Protein AF-A0A261EPM6-F1 (afdb_monomer)

InterPro domains:
  IPR015020 Rv2525c-like, glycoside hydrolase-like domain [PF08924] (3-113)
  IPR017853 Glycoside hydrolase superfamily [SSF51445] (3-99)

Sequence (353 aa):
MKCAAKHGIPHSAVIFFAVDFDALDGEVTTNVLPYFKNLSGEMSGYRIGVYGPRNVCTRVCEAGYAEFSFVSDMSSGFSGNMGYPIPDGWSIDQISNVTITHGNDSLEIDNDLVSAGGMDDAAVSRLLASTVTIHVNSREYDPTISQEWYQPMINRWTGDVPINDDFDSSRVIGYIHPNDFYVRLLMSHQYHFFVAVSDGVGGLIQGVLNGVEVYRGDDSVLFPWYDSQESFLDWNSDGNGISLSSSSAVTIDTMTDCRVFKLRHPALWLWTTSQESQRVGGVLPMNAEVAIERSLPQLGKSNPNFILCKRWRYANSSSWQSFHDESNGVEVENPFVDLGFQYGCSPSDRLLM

Nearest PDB structures (foldseek):
  2h6c-assembly1_B  TM=7.355E-01  e=6.060E+00  Desulfitobacterium dehalogenans
  3dn7-assembly1_A  TM=3.977E-01  e=1.645E+00  Cytophaga hutchinsonii ATCC 33406
  2bgc-assembly2_D  TM=5.478E-01  e=7.184E+00  Listeria monocytogenes EGD-e
  8cbi-assembly1_B  TM=4.310E-01  e=3.248E+00  Listeria monocytogenes

Structure (mmCIF, N/CA/C/O backbone):
data_AF-A0A261EPM6-F1
#
_entry.id   AF-A0A261EPM6-F1
#
loop_
_atom_site.group_PDB
_atom_site.id
_atom_site.type_symbol
_atom_site.label_atom_id
_atom_site.label_alt_id
_atom_site.label_comp_id
_atom_site.label_asym_id
_atom_site.label_entity_id
_atom_site.label_seq_id
_atom_site.pdbx_PDB_ins_code
_atom_site.Cartn_x
_atom_site.Cartn_y
_atom_site.Cartn_z
_atom_site.occupancy
_atom_site.B_iso_or_equiv
_atom_site.auth_seq_id
_atom_site.auth_comp_id
_atom_site.auth_asym_id
_atom_site.auth_atom_id
_atom_site.pdbx_PDB_model_num
ATOM 1 N N . MET A 1 1 ? -16.979 -5.317 0.310 1.00 62.75 1 MET A N 1
ATOM 2 C CA . MET A 1 1 ? -15.663 -5.593 -0.315 1.00 62.75 1 MET A CA 1
ATOM 3 C C . MET A 1 1 ? -15.566 -5.138 -1.779 1.00 62.75 1 MET A C 1
ATOM 5 O O . MET A 1 1 ? -14.770 -4.255 -2.049 1.00 62.75 1 MET A O 1
ATOM 9 N N . LYS A 1 2 ? -16.396 -5.626 -2.724 1.00 67.75 2 LYS A N 1
ATOM 10 C CA . LYS A 1 2 ? -16.266 -5.297 -4.172 1.00 67.75 2 LYS A CA 1
ATOM 11 C C . LYS A 1 2 ? -16.227 -3.799 -4.526 1.00 67.75 2 LYS A C 1
ATOM 13 O O . LYS A 1 2 ? -15.499 -3.415 -5.432 1.00 67.75 2 LYS A O 1
ATOM 18 N N . CYS A 1 3 ? -17.017 -2.967 -3.842 1.00 69.25 3 CYS A N 1
ATOM 19 C CA . CYS A 1 3 ? -17.045 -1.521 -4.089 1.00 69.25 3 CYS A CA 1
ATOM 20 C C . CYS A 1 3 ? -15.728 -0.852 -3.664 1.00 69.25 3 CYS A C 1
ATOM 22 O O . CYS A 1 3 ? -15.103 -0.176 -4.470 1.00 69.25 3 CYS A O 1
ATOM 24 N N . ALA A 1 4 ? -15.268 -1.124 -2.439 1.00 64.75 4 ALA A N 1
ATOM 25 C CA . ALA A 1 4 ? -14.011 -0.602 -1.907 1.00 64.75 4 ALA A CA 1
ATOM 26 C C . ALA A 1 4 ? -12.818 -0.958 -2.815 1.00 64.75 4 ALA A C 1
ATOM 28 O O . ALA A 1 4 ? -12.094 -0.066 -3.244 1.00 64.75 4 ALA A O 1
ATOM 29 N N . ALA A 1 5 ? -12.714 -2.224 -3.235 1.00 59.50 5 ALA A N 1
ATOM 30 C CA . ALA A 1 5 ? -11.679 -2.669 -4.169 1.00 59.50 5 ALA A CA 1
ATOM 31 C C . ALA A 1 5 ? -11.770 -1.967 -5.537 1.00 59.50 5 ALA A C 1
ATOM 33 O O . ALA A 1 5 ? -10.766 -1.518 -6.080 1.00 59.50 5 ALA A O 1
ATOM 34 N N . LYS A 1 6 ? -12.983 -1.813 -6.091 1.00 58.81 6 LYS A N 1
ATOM 35 C CA . LYS A 1 6 ? -13.202 -1.106 -7.366 1.00 58.81 6 LYS A CA 1
ATOM 36 C C . LYS A 1 6 ? -12.775 0.365 -7.303 1.00 58.81 6 LYS A C 1
ATOM 38 O O . LYS A 1 6 ? -12.354 0.915 -8.316 1.00 58.81 6 LYS A O 1
ATOM 43 N N . HIS A 1 7 ? -12.928 0.996 -6.145 1.00 57.16 7 HIS A N 1
ATOM 44 C CA . HIS A 1 7 ? -12.598 2.402 -5.930 1.00 57.16 7 HIS A CA 1
ATOM 45 C C . HIS A 1 7 ? -11.185 2.616 -5.372 1.00 57.16 7 HIS A C 1
ATOM 47 O O . HIS A 1 7 ? -10.849 3.745 -5.030 1.00 57.16 7 HIS A O 1
ATOM 53 N N . GLY A 1 8 ? -10.359 1.563 -5.314 1.00 51.31 8 GLY A N 1
ATOM 54 C CA . GLY A 1 8 ? -8.970 1.656 -4.868 1.00 51.31 8 GLY A CA 1
ATOM 55 C C . GLY A 1 8 ? -8.827 2.022 -3.393 1.00 51.31 8 GLY A C 1
ATOM 56 O O . GLY A 1 8 ? -7.851 2.665 -3.038 1.00 51.31 8 GLY A O 1
ATOM 57 N N . ILE A 1 9 ? -9.806 1.666 -2.550 1.00 63.91 9 ILE A N 1
ATOM 58 C CA . ILE A 1 9 ? -9.704 1.877 -1.102 1.00 63.91 9 ILE A CA 1
ATOM 59 C C . ILE A 1 9 ? -8.672 0.888 -0.535 1.00 63.91 9 ILE A C 1
ATOM 61 O O . ILE A 1 9 ? -8.874 -0.322 -0.727 1.00 63.91 9 ILE A O 1
ATOM 65 N N . PRO A 1 10 ? -7.634 1.368 0.181 1.00 55.81 10 PRO A N 1
ATOM 66 C CA . PRO A 1 10 ? -6.562 0.522 0.689 1.00 55.81 10 PRO A CA 1
ATOM 67 C C . PRO A 1 10 ? -7.081 -0.612 1.564 1.00 55.81 10 PRO A C 1
ATO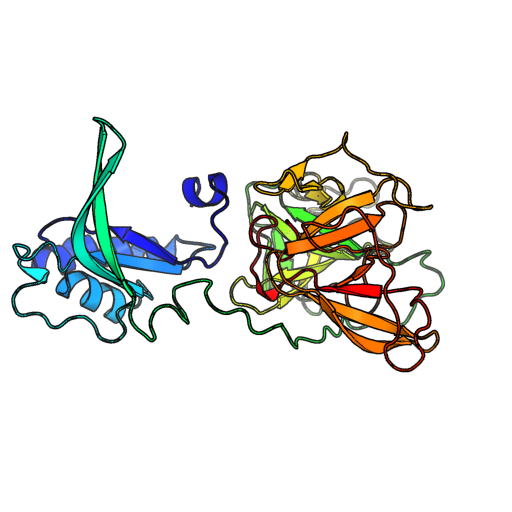M 69 O O . PRO A 1 10 ? -7.983 -0.428 2.384 1.00 55.81 10 PRO A O 1
ATOM 72 N N . HIS A 1 11 ? -6.461 -1.781 1.432 1.00 57.75 11 HIS A N 1
ATOM 73 C CA . HIS A 1 11 ? -6.636 -2.856 2.398 1.00 57.75 11 HIS A CA 1
ATOM 74 C C . HIS A 1 11 ? -6.232 -2.391 3.806 1.00 57.75 11 HIS A C 1
ATOM 76 O O . HIS A 1 11 ? -5.397 -1.502 3.964 1.00 57.75 11 HIS A O 1
ATOM 82 N N . SER A 1 12 ? -6.888 -2.944 4.825 1.00 64.12 12 SER A N 1
ATOM 83 C CA . SER A 1 12 ? -6.809 -2.514 6.231 1.00 64.12 12 SER A CA 1
ATOM 84 C C . SER A 1 12 ? -7.333 -1.098 6.512 1.00 64.12 12 SER A C 1
ATOM 86 O O . SER A 1 12 ? -7.353 -0.677 7.672 1.00 64.12 12 SER A O 1
ATOM 88 N N . ALA A 1 1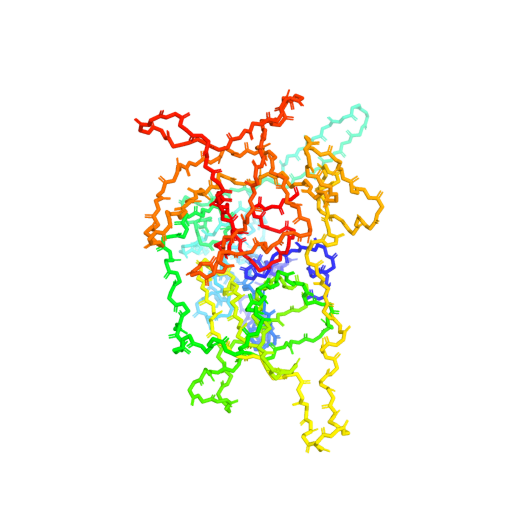3 ? -7.861 -0.375 5.516 1.00 68.75 13 ALA A N 1
ATOM 89 C CA . ALA A 1 13 ? -8.691 0.792 5.791 1.00 68.75 13 ALA A CA 1
ATOM 90 C C . ALA A 1 13 ? -9.919 0.388 6.619 1.00 68.75 13 ALA A C 1
ATOM 92 O O . ALA A 1 13 ? -10.444 -0.727 6.501 1.00 68.75 13 ALA A O 1
ATOM 93 N N . VAL A 1 14 ? -10.378 1.314 7.455 1.00 81.31 14 VAL A N 1
ATOM 94 C CA . VAL A 1 14 ? -11.603 1.139 8.231 1.00 81.31 14 VAL A CA 1
ATOM 95 C C . VAL A 1 14 ? -12.793 1.468 7.341 1.00 81.31 14 VAL A C 1
ATOM 97 O O . VAL A 1 14 ? -12.886 2.566 6.795 1.00 81.31 14 VAL A O 1
ATOM 100 N N . ILE A 1 15 ? -13.721 0.524 7.207 1.00 89.69 15 ILE A N 1
ATOM 101 C CA . ILE A 1 15 ? -15.017 0.771 6.576 1.00 89.69 15 ILE A CA 1
ATOM 102 C C . ILE A 1 15 ? -16.049 0.917 7.687 1.00 89.69 15 ILE A C 1
ATOM 104 O O . ILE A 1 15 ? -16.318 -0.040 8.412 1.00 89.69 15 ILE A O 1
ATOM 108 N N . PHE A 1 16 ? -16.633 2.109 7.808 1.00 93.56 16 PHE A N 1
ATOM 109 C CA . PHE A 1 16 ? -17.715 2.373 8.752 1.00 93.56 16 PHE A CA 1
ATOM 110 C C . PHE A 1 16 ? -19.046 1.885 8.180 1.00 93.56 16 PHE A C 1
ATOM 112 O O . PHE A 1 16 ? -19.559 2.428 7.202 1.00 93.56 16 PHE A O 1
ATOM 119 N N . PHE A 1 17 ? -19.603 0.838 8.783 1.00 96.06 17 PHE A N 1
ATOM 120 C CA . PHE A 1 17 ? -20.910 0.307 8.413 1.00 96.06 17 PHE A CA 1
ATOM 121 C C . PHE A 1 17 ? -22.001 1.050 9.172 1.00 96.06 17 PHE A C 1
ATOM 123 O O . PHE A 1 17 ? -21.987 1.107 10.402 1.00 96.06 17 PHE A O 1
ATOM 130 N N . ALA A 1 18 ? -22.936 1.624 8.421 1.00 96.94 18 ALA A N 1
ATOM 131 C CA . ALA A 1 18 ? -23.942 2.520 8.961 1.00 96.94 18 ALA A CA 1
ATOM 132 C C . ALA A 1 18 ? -25.129 1.780 9.589 1.00 96.94 18 ALA A C 1
ATOM 134 O O . ALA A 1 18 ? -25.765 0.933 8.960 1.00 96.94 18 ALA A O 1
ATOM 135 N N . VAL A 1 19 ? -25.460 2.182 10.813 1.00 97.44 19 VAL A N 1
ATOM 136 C CA . VAL A 1 19 ? -26.742 1.967 11.486 1.00 97.44 19 VAL A CA 1
ATOM 137 C C . VAL A 1 19 ? -27.420 3.332 11.584 1.00 97.44 19 VAL A C 1
ATOM 139 O O . VAL A 1 19 ? -27.465 3.959 12.639 1.00 97.44 19 VAL A O 1
ATOM 142 N N . ASP A 1 20 ? -27.889 3.815 10.436 1.00 95.31 20 ASP A N 1
ATOM 143 C CA . ASP A 1 20 ? -28.439 5.164 10.272 1.00 95.31 20 ASP A CA 1
ATOM 144 C C . ASP A 1 20 ? -29.960 5.188 10.488 1.00 95.31 20 ASP A C 1
ATOM 146 O O . ASP A 1 20 ? -30.759 5.411 9.578 1.00 95.31 20 ASP A O 1
ATOM 150 N N . PHE A 1 21 ? -30.374 4.826 11.699 1.00 95.56 21 PHE A N 1
ATOM 151 C CA . PHE A 1 21 ? -31.752 4.953 12.166 1.00 95.56 21 PHE A CA 1
ATOM 152 C C . PHE A 1 21 ? -31.796 4.932 13.697 1.00 95.56 21 PHE A C 1
ATOM 154 O O . PHE A 1 21 ? -30.825 4.556 14.359 1.00 95.56 21 PHE A O 1
ATOM 161 N N . ASP A 1 22 ? -32.946 5.297 14.265 1.00 95.50 22 ASP A N 1
ATOM 162 C CA . ASP A 1 22 ? -33.177 5.251 15.709 1.00 95.50 22 ASP A CA 1
ATOM 163 C C . ASP A 1 22 ? -33.344 3.804 16.210 1.00 95.50 22 ASP A C 1
ATOM 165 O O . ASP A 1 22 ? -34.458 3.327 16.424 1.00 95.50 22 ASP A O 1
ATOM 169 N N . ALA A 1 23 ? -32.226 3.087 16.345 1.00 94.25 23 ALA A N 1
ATOM 170 C CA . ALA A 1 23 ? -32.195 1.716 16.837 1.00 94.25 23 ALA A CA 1
ATOM 171 C C . ALA A 1 23 ? -32.395 1.671 18.359 1.00 94.25 23 ALA A C 1
ATOM 173 O O . ALA A 1 23 ? -31.522 2.077 19.134 1.00 94.25 23 ALA A O 1
ATOM 174 N N . LEU A 1 24 ? -33.521 1.104 18.794 1.00 94.19 24 LEU A N 1
ATOM 175 C CA . LEU A 1 24 ? -33.798 0.874 20.210 1.00 94.19 24 LEU A CA 1
ATOM 176 C C . LEU A 1 24 ? -32.873 -0.215 20.767 1.00 94.19 24 LEU A C 1
ATOM 178 O O . LEU A 1 24 ? -32.495 -1.143 20.057 1.00 94.19 24 LEU A O 1
ATOM 182 N N . ASP A 1 25 ? -32.572 -0.192 22.069 1.00 94.00 25 ASP A N 1
ATOM 183 C CA . ASP A 1 25 ? -31.638 -1.154 22.688 1.00 94.00 25 ASP A CA 1
ATOM 184 C C . ASP A 1 25 ? -32.011 -2.640 22.454 1.00 94.00 25 ASP A C 1
ATOM 186 O O . ASP A 1 25 ? -31.152 -3.511 22.260 1.00 94.00 25 ASP A O 1
ATOM 190 N N . GLY A 1 26 ? -33.315 -2.932 22.385 1.00 94.81 26 GLY A N 1
ATOM 191 C CA . GLY A 1 26 ? -33.817 -4.249 21.992 1.00 94.81 26 GLY A CA 1
ATOM 192 C C . GLY A 1 26 ? -33.427 -4.629 20.560 1.00 94.81 26 GLY A C 1
ATOM 193 O O . GLY A 1 26 ? -32.951 -5.738 20.334 1.00 94.81 26 GLY A O 1
ATOM 194 N N . GLU A 1 27 ? -33.546 -3.700 19.612 1.00 96.94 27 GLU A N 1
ATOM 195 C CA . GLU A 1 27 ? -33.174 -3.893 18.204 1.00 96.94 27 GLU A CA 1
ATOM 196 C C . GLU A 1 27 ? -31.658 -3.974 18.021 1.00 96.94 27 GLU A C 1
ATOM 198 O O . GLU A 1 27 ? -31.179 -4.752 17.190 1.00 96.94 27 GLU A O 1
ATOM 203 N N . VAL A 1 28 ? -30.888 -3.246 18.839 1.00 97.62 28 VAL A N 1
ATOM 204 C CA . VAL A 1 28 ? -29.430 -3.407 18.888 1.00 97.62 28 VAL A CA 1
ATOM 205 C C . VAL A 1 28 ? -29.080 -4.852 19.240 1.00 97.62 28 VAL A C 1
ATOM 207 O O . VAL A 1 28 ? -28.250 -5.480 18.583 1.00 97.62 28 VAL A O 1
ATOM 210 N N . THR A 1 29 ? -29.777 -5.418 20.227 1.00 97.94 29 THR A N 1
ATOM 211 C CA . THR A 1 29 ? -29.567 -6.800 20.673 1.00 97.94 29 THR A CA 1
ATOM 212 C C . THR A 1 29 ? -29.994 -7.829 19.629 1.00 97.94 29 THR A C 1
ATOM 214 O O . THR A 1 29 ? -29.256 -8.780 19.375 1.00 97.94 29 THR A O 1
ATOM 217 N N . THR A 1 30 ? -31.185 -7.681 19.046 1.00 97.56 30 THR A N 1
ATOM 218 C CA . THR A 1 30 ? -31.769 -8.721 18.186 1.00 97.56 30 THR A CA 1
ATOM 219 C C . THR A 1 30 ? -31.325 -8.635 16.733 1.00 97.56 30 THR A C 1
ATOM 221 O O . THR A 1 30 ? -31.357 -9.657 16.053 1.00 97.56 30 THR A O 1
ATOM 224 N N . ASN A 1 31 ? -30.921 -7.452 16.254 1.00 97.62 31 ASN A N 1
ATOM 225 C CA . ASN A 1 31 ? -30.671 -7.203 14.832 1.00 97.62 31 ASN A CA 1
ATOM 226 C C . ASN A 1 31 ? -29.250 -6.684 14.571 1.00 97.62 31 ASN A C 1
ATOM 228 O O . ASN A 1 31 ? -28.531 -7.268 13.760 1.00 97.62 31 ASN A O 1
ATOM 232 N N . VAL A 1 32 ? -28.820 -5.624 15.269 1.00 98.50 32 VAL A N 1
ATOM 233 C CA . VAL A 1 32 ? -27.535 -4.956 14.980 1.00 98.50 32 VAL A CA 1
ATOM 234 C C . VAL A 1 32 ? -26.343 -5.826 15.376 1.00 98.50 32 VAL A C 1
ATOM 236 O O . VAL A 1 32 ? -25.460 -6.064 14.555 1.00 98.50 32 VAL A O 1
ATOM 239 N N . LEU A 1 33 ? -26.323 -6.363 16.601 1.00 98.38 33 LEU A N 1
ATOM 240 C CA . LEU A 1 33 ? -25.229 -7.229 17.050 1.00 98.38 33 LEU A CA 1
ATOM 241 C C . LEU A 1 33 ? -25.087 -8.497 16.189 1.00 98.38 33 LEU A C 1
ATOM 243 O O . LEU A 1 33 ? -23.963 -8.802 15.793 1.00 98.38 33 LEU A O 1
ATOM 247 N N . PRO A 1 34 ? -26.164 -9.225 15.826 1.00 98.31 34 PRO A N 1
ATOM 248 C CA . PRO A 1 34 ? -26.055 -10.344 14.890 1.00 98.31 34 PRO A CA 1
ATOM 249 C C . PRO A 1 34 ? -25.534 -9.955 13.504 1.00 98.31 34 PRO A C 1
ATOM 251 O O . PRO A 1 34 ? -24.750 -10.707 12.926 1.00 98.31 34 PRO A O 1
ATOM 254 N N . TYR A 1 35 ? -25.928 -8.789 12.980 1.00 98.06 35 TYR A N 1
ATOM 255 C CA . TYR A 1 35 ? -25.402 -8.280 11.713 1.00 98.06 35 TYR A CA 1
ATOM 256 C C . TYR A 1 35 ? -23.886 -8.061 11.788 1.00 98.06 35 TYR A C 1
ATOM 258 O O . TYR A 1 35 ? -23.150 -8.624 10.980 1.00 98.06 35 TYR A O 1
ATOM 266 N N . PHE A 1 36 ? -23.409 -7.327 12.798 1.00 98.06 36 PHE A N 1
ATOM 267 C CA . PHE A 1 36 ? -21.979 -7.066 12.979 1.00 98.06 36 PHE A CA 1
ATOM 268 C C . PHE A 1 36 ? -21.182 -8.333 13.300 1.00 98.06 36 PHE A C 1
ATOM 270 O O . PHE A 1 36 ? -20.063 -8.488 12.820 1.00 98.06 36 PHE A O 1
ATOM 277 N N . LYS A 1 37 ? -21.772 -9.290 14.021 1.00 97.50 37 LYS A N 1
ATOM 278 C CA . LYS A 1 37 ? -21.160 -10.602 14.248 1.00 97.50 37 LYS A CA 1
ATOM 279 C C . LYS A 1 37 ? -20.896 -11.334 12.932 1.00 97.50 37 LYS A C 1
ATOM 281 O O . LYS A 1 37 ? -19.779 -11.794 12.712 1.00 97.50 37 LYS A O 1
ATOM 286 N N . ASN A 1 38 ? -21.898 -11.435 12.059 1.00 96.25 38 ASN A N 1
ATOM 287 C CA . ASN A 1 38 ? -21.731 -12.087 10.757 1.00 96.25 38 ASN A CA 1
ATOM 288 C C . ASN A 1 38 ? -20.743 -11.315 9.879 1.00 96.25 38 ASN A C 1
ATOM 290 O O . ASN A 1 38 ? -19.856 -11.920 9.286 1.00 96.25 38 ASN A O 1
ATOM 294 N N . LEU A 1 39 ? -20.841 -9.984 9.872 1.00 93.50 39 LEU A N 1
ATOM 295 C CA . LEU A 1 39 ? -19.912 -9.119 9.155 1.00 93.50 39 LEU A CA 1
ATOM 296 C C . LEU A 1 39 ? -18.463 -9.364 9.596 1.00 93.50 39 LEU A C 1
ATOM 298 O O . LEU A 1 39 ? -17.610 -9.575 8.745 1.00 93.50 39 LEU A O 1
ATOM 302 N N . SER A 1 40 ? -18.193 -9.423 10.903 1.00 88.94 40 SER A N 1
ATOM 303 C CA . SER A 1 40 ? -16.852 -9.706 11.436 1.00 88.94 40 SER A CA 1
ATOM 304 C C . SER A 1 40 ? -16.315 -11.090 11.060 1.00 88.94 40 SER A C 1
ATOM 306 O O . SER A 1 40 ? -15.105 -11.266 10.968 1.00 88.94 40 SER A O 1
ATOM 308 N N . GLY A 1 41 ? -17.194 -12.065 10.802 1.00 83.38 41 GLY A N 1
ATOM 309 C CA . GLY A 1 41 ? -16.803 -13.398 10.338 1.00 83.38 41 GLY A CA 1
ATOM 310 C C . GLY A 1 41 ? -16.565 -13.503 8.828 1.00 83.38 41 GLY A C 1
ATOM 311 O O . GLY A 1 41 ? -15.859 -14.410 8.396 1.00 83.38 41 GLY A O 1
ATOM 312 N N . GLU A 1 42 ? -17.154 -12.612 8.027 1.00 84.81 42 GLU A N 1
ATOM 313 C CA . GLU A 1 42 ? -17.083 -12.652 6.557 1.00 84.81 42 GLU A CA 1
ATOM 314 C C . GLU A 1 42 ? -16.161 -11.584 5.954 1.00 84.81 42 GLU A C 1
ATOM 316 O O . GLU A 1 42 ? -15.744 -11.708 4.800 1.00 84.81 42 GLU A O 1
ATOM 321 N N . MET A 1 43 ? -15.867 -10.514 6.694 1.00 79.44 43 MET A N 1
ATOM 322 C CA . MET A 1 43 ? -15.049 -9.416 6.198 1.00 79.44 43 MET A CA 1
ATOM 323 C C . MET A 1 43 ? -13.578 -9.829 6.136 1.00 79.44 43 MET A C 1
ATOM 325 O O . MET A 1 43 ? -12.984 -10.208 7.142 1.00 79.44 43 MET A O 1
ATOM 329 N N . SER A 1 44 ? -12.972 -9.702 4.956 1.00 70.56 44 SER A N 1
ATOM 330 C CA . SER A 1 44 ? -11.533 -9.853 4.758 1.00 70.56 44 SER A CA 1
ATOM 331 C C . SER A 1 44 ? -10.940 -8.599 4.119 1.00 70.56 44 SER A C 1
ATOM 333 O O . SER A 1 44 ? -11.595 -7.874 3.364 1.00 70.56 44 SER A O 1
ATOM 335 N N . GLY A 1 45 ? -9.688 -8.304 4.469 1.00 61.12 45 GLY A N 1
ATOM 336 C CA . GLY A 1 45 ? -8.920 -7.217 3.872 1.00 61.12 45 GLY A CA 1
ATOM 337 C C . GLY A 1 45 ? -9.316 -5.794 4.289 1.00 61.12 45 GLY A C 1
ATOM 338 O O . GLY A 1 45 ? -8.697 -4.862 3.795 1.00 61.12 45 GLY A O 1
ATOM 339 N N . TYR A 1 46 ? -10.298 -5.588 5.170 1.00 76.38 46 TYR A N 1
ATOM 340 C CA . TYR A 1 46 ? -10.657 -4.270 5.713 1.00 76.38 46 TYR A CA 1
ATOM 341 C C . TYR A 1 46 ? -11.027 -4.388 7.186 1.00 76.38 46 TYR A C 1
ATOM 343 O O . TYR A 1 46 ? -11.596 -5.398 7.603 1.00 76.38 46 TYR A O 1
ATOM 351 N N . ARG A 1 47 ? -10.759 -3.327 7.946 1.00 81.75 47 ARG A N 1
ATOM 352 C CA . ARG A 1 47 ? -11.157 -3.226 9.351 1.00 81.75 47 ARG A CA 1
ATOM 353 C C . ARG A 1 47 ? -12.586 -2.717 9.452 1.00 81.75 47 ARG A C 1
ATOM 355 O O . ARG A 1 47 ? -13.051 -1.952 8.601 1.00 81.75 47 ARG A O 1
ATOM 362 N N . ILE A 1 48 ? -13.298 -3.153 10.482 1.00 90.94 48 ILE A N 1
ATOM 363 C CA . ILE A 1 48 ? -14.712 -2.818 10.652 1.00 90.94 48 ILE A CA 1
ATOM 364 C C . ILE A 1 48 ? -14.825 -1.630 11.598 1.00 90.94 48 ILE A C 1
ATOM 366 O O . ILE A 1 48 ? -14.409 -1.697 12.751 1.00 90.94 48 ILE A O 1
ATOM 370 N N . GLY A 1 49 ? -15.426 -0.552 11.107 1.00 93.81 49 GLY A N 1
ATOM 371 C CA . GLY A 1 49 ? -15.956 0.526 11.928 1.00 93.81 49 GLY A CA 1
ATOM 372 C C . GLY A 1 49 ? -17.480 0.460 11.972 1.00 93.81 49 GLY A C 1
ATOM 373 O O . GLY A 1 49 ? -18.122 -0.092 11.075 1.00 93.81 49 GLY A O 1
ATOM 374 N N . VAL A 1 50 ? -18.075 1.057 12.995 1.00 97.31 50 VAL A N 1
ATOM 375 C CA . VAL A 1 50 ? -19.524 1.253 13.101 1.00 97.31 50 VAL A CA 1
ATOM 376 C C . VAL A 1 50 ? -19.837 2.740 13.035 1.00 97.31 50 VAL A C 1
ATOM 378 O O . VAL A 1 50 ? -19.220 3.529 13.746 1.00 97.31 50 VAL A O 1
ATOM 381 N N . TYR A 1 51 ? -20.776 3.116 12.165 1.00 97.56 51 TYR A N 1
ATOM 382 C CA . TYR A 1 51 ? -21.419 4.427 12.217 1.00 97.56 51 TYR A CA 1
ATOM 383 C C . TYR A 1 51 ? -22.799 4.292 12.852 1.00 97.56 51 TYR A C 1
ATOM 385 O O . TYR A 1 51 ? -23.567 3.417 12.446 1.00 97.56 51 TYR A O 1
ATOM 393 N N . GLY A 1 52 ? -23.127 5.144 13.819 1.00 97.25 52 GLY A N 1
ATOM 394 C CA . GLY A 1 52 ? -24.463 5.177 14.406 1.00 97.25 52 GLY A CA 1
ATOM 395 C C . GLY A 1 52 ? -24.541 5.869 15.769 1.00 97.25 52 GLY A C 1
ATOM 396 O O . GLY A 1 52 ? -23.561 6.467 16.232 1.00 97.25 52 GLY A O 1
ATOM 397 N N . PRO A 1 53 ? -25.711 5.779 16.432 1.00 97.00 53 PRO A N 1
ATOM 398 C CA . PRO A 1 53 ? -25.905 6.388 17.738 1.00 97.00 53 PRO A CA 1
ATOM 399 C C . PRO A 1 53 ? -24.963 5.802 18.798 1.00 97.00 53 PRO A C 1
ATOM 401 O O . PRO A 1 53 ? -24.544 4.646 18.709 1.00 97.00 53 PRO A O 1
ATOM 404 N N . ARG A 1 54 ? -24.685 6.573 19.853 1.00 97.25 54 ARG A N 1
ATOM 405 C CA . ARG A 1 54 ? -23.738 6.221 20.928 1.00 97.25 54 ARG A CA 1
ATOM 406 C C . ARG A 1 54 ? -23.938 4.807 21.477 1.00 97.25 54 ARG A C 1
ATOM 408 O O . ARG A 1 54 ? -22.977 4.049 21.540 1.00 97.25 54 ARG A O 1
ATOM 415 N N . ASN A 1 55 ? -25.174 4.411 21.801 1.00 96.88 55 ASN A N 1
ATOM 416 C CA . ASN A 1 55 ? -25.476 3.062 22.300 1.00 96.88 55 ASN A CA 1
ATOM 417 C C . ASN A 1 55 ? -25.117 1.957 21.287 1.00 96.88 55 ASN A C 1
ATOM 419 O O . ASN A 1 55 ? -24.609 0.907 21.671 1.00 96.88 55 ASN A O 1
ATOM 423 N N . VAL A 1 56 ? -25.355 2.184 19.991 1.00 98.06 56 VAL A N 1
ATOM 424 C CA . VAL A 1 56 ? -24.982 1.232 18.934 1.00 98.06 56 VAL A CA 1
ATOM 425 C C . VAL A 1 56 ? -23.467 1.091 18.873 1.00 98.06 56 VAL A C 1
ATOM 427 O O . VAL A 1 56 ? -22.958 -0.026 18.963 1.00 98.06 56 VAL A O 1
ATOM 430 N N . CYS A 1 57 ? -22.761 2.217 18.764 1.00 97.31 57 CYS A N 1
ATOM 431 C CA . CYS A 1 57 ? -21.307 2.253 18.680 1.00 97.31 57 CYS A CA 1
ATOM 432 C C . CYS A 1 57 ? -20.656 1.548 19.876 1.00 97.31 57 CYS A C 1
ATOM 434 O O . CYS A 1 57 ? -19.890 0.604 19.683 1.00 97.31 57 CYS A O 1
ATOM 436 N N . THR A 1 58 ? -21.051 1.910 21.103 1.00 96.06 58 THR A N 1
ATOM 437 C CA . THR A 1 58 ? -20.565 1.269 22.333 1.00 96.06 58 THR A CA 1
ATOM 438 C C . THR A 1 58 ? -20.773 -0.239 22.289 1.00 96.06 58 THR A C 1
ATOM 440 O O . THR A 1 58 ? -19.824 -1.000 22.447 1.00 96.06 58 THR A O 1
ATOM 443 N N . ARG A 1 59 ? -21.998 -0.702 22.019 1.00 97.44 59 ARG A N 1
ATOM 444 C CA . ARG A 1 59 ? -22.315 -2.130 22.114 1.00 97.44 59 ARG A CA 1
ATOM 445 C C . ARG A 1 59 ? -21.642 -2.978 21.044 1.00 97.44 59 ARG A C 1
ATOM 447 O O . ARG A 1 59 ? -21.267 -4.115 21.325 1.00 97.44 59 ARG A O 1
ATOM 454 N N . VAL A 1 60 ? -21.508 -2.463 19.825 1.00 97.69 60 VAL A N 1
ATOM 455 C CA . VAL A 1 60 ? -20.830 -3.178 18.735 1.00 97.69 60 VAL A CA 1
ATOM 456 C C . VAL A 1 60 ? -19.326 -3.276 19.008 1.00 97.69 60 VAL A C 1
ATOM 458 O O . VAL A 1 60 ? -18.750 -4.353 18.828 1.00 97.69 60 VAL A O 1
ATOM 461 N N . CYS A 1 61 ? -18.706 -2.193 19.488 1.00 94.38 61 CYS A N 1
ATOM 462 C CA . CYS A 1 61 ? -17.292 -2.187 19.856 1.00 94.38 61 CYS A CA 1
ATOM 463 C C . CYS A 1 61 ? -17.004 -3.067 21.084 1.00 94.38 61 CYS A C 1
ATOM 465 O O . CYS A 1 61 ? -16.091 -3.886 21.039 1.00 94.38 61 CYS A O 1
ATOM 467 N N . GLU A 1 62 ? -17.816 -3.000 22.145 1.00 93.06 62 GLU A N 1
ATOM 468 C CA . GLU A 1 62 ? -17.674 -3.858 23.336 1.00 93.06 62 GLU A CA 1
ATOM 469 C C . GLU A 1 62 ? -17.852 -5.352 23.025 1.00 93.06 62 GLU A C 1
ATOM 471 O O . GLU A 1 62 ? -17.243 -6.205 23.673 1.00 93.06 62 GLU A O 1
ATOM 476 N N . ALA A 1 63 ? -18.666 -5.689 22.020 1.00 92.75 63 ALA A N 1
ATOM 477 C CA . ALA A 1 63 ? -18.817 -7.061 21.543 1.00 92.75 63 ALA A CA 1
ATOM 478 C C . ALA A 1 63 ? -17.619 -7.554 20.705 1.00 92.75 63 ALA A C 1
ATOM 480 O O . ALA A 1 63 ? -17.562 -8.740 20.371 1.00 92.75 63 ALA A O 1
ATOM 481 N N . GLY A 1 64 ? -16.675 -6.669 20.366 1.00 92.25 64 GLY A N 1
ATOM 482 C CA . GLY A 1 64 ? -15.498 -6.972 19.554 1.00 92.25 64 GLY A CA 1
ATOM 483 C C . GLY A 1 64 ? -15.793 -7.137 18.062 1.00 92.25 64 GLY A C 1
ATOM 484 O O . GLY A 1 64 ? -15.007 -7.767 17.361 1.00 92.25 64 GLY A O 1
ATOM 485 N N . TYR A 1 65 ? -16.926 -6.624 17.570 1.00 95.38 65 TYR A N 1
ATOM 486 C CA . TYR A 1 65 ? -17.317 -6.762 16.159 1.00 95.38 65 TYR A CA 1
ATOM 487 C C . TYR A 1 65 ? -16.952 -5.550 15.293 1.00 95.38 65 TYR A C 1
ATOM 489 O O . TYR A 1 65 ? -17.005 -5.643 14.067 1.00 95.38 65 TYR A O 1
ATOM 497 N N . ALA A 1 66 ? -16.588 -4.428 15.914 1.00 92.62 66 ALA A N 1
ATOM 498 C CA . ALA A 1 66 ? -16.006 -3.266 15.255 1.00 92.62 66 ALA A CA 1
ATOM 499 C C . ALA A 1 66 ? -14.881 -2.690 16.119 1.00 92.62 66 ALA A C 1
ATOM 501 O O . ALA A 1 66 ? -14.961 -2.699 17.346 1.00 92.62 66 ALA A O 1
ATOM 502 N N . GLU A 1 67 ? -13.856 -2.161 15.466 1.00 86.06 67 GLU A N 1
ATOM 503 C CA . GLU A 1 67 ? -12.671 -1.580 16.103 1.00 86.06 67 GLU A CA 1
ATOM 504 C C . GLU A 1 67 ? -12.831 -0.075 16.351 1.00 86.06 67 GLU A C 1
ATOM 506 O O . GLU A 1 67 ? -12.235 0.467 17.277 1.00 86.06 67 GLU A O 1
ATOM 511 N N . PHE A 1 68 ? -13.652 0.600 15.538 1.00 88.12 68 PHE A N 1
ATOM 512 C CA . PHE A 1 68 ? -13.748 2.060 15.513 1.00 88.12 68 PHE A CA 1
ATOM 513 C C . PHE A 1 68 ? -15.194 2.541 15.506 1.00 88.12 68 PHE A C 1
ATOM 515 O O . PHE A 1 68 ? -16.058 1.946 14.860 1.00 88.12 68 PHE A O 1
ATOM 522 N N . SER A 1 69 ? -15.439 3.664 16.180 1.00 92.94 69 SER A N 1
ATOM 523 C CA . SER A 1 69 ? -16.754 4.308 16.245 1.00 92.94 69 SER A CA 1
ATOM 524 C C . SER A 1 69 ? -16.764 5.626 15.474 1.00 92.94 69 SER A C 1
ATOM 526 O O . SER A 1 69 ? -15.932 6.502 15.723 1.00 92.94 69 SER A O 1
ATOM 528 N N . PHE A 1 70 ? -17.740 5.767 14.581 1.00 95.00 70 PHE A N 1
ATOM 529 C CA . PHE A 1 70 ? -18.150 7.022 13.964 1.00 95.00 70 PHE A CA 1
ATOM 530 C C . PHE A 1 70 ? -19.529 7.393 14.524 1.00 95.00 70 PHE A C 1
ATOM 532 O O . PHE A 1 70 ? -20.558 6.834 14.159 1.00 95.00 70 PHE A O 1
ATOM 539 N N . VAL A 1 71 ? -19.536 8.293 15.495 1.00 96.38 71 VAL A N 1
ATOM 540 C CA . VAL A 1 71 ? -20.718 8.612 16.290 1.00 96.38 71 VAL A CA 1
ATOM 541 C C . VAL A 1 71 ? -21.610 9.592 15.531 1.00 96.38 71 VAL A C 1
ATOM 543 O O . VAL A 1 71 ? -21.127 10.567 14.965 1.00 96.38 71 VAL A O 1
ATOM 546 N N . SER A 1 72 ? -22.917 9.332 15.501 1.00 96.19 72 SER A N 1
ATOM 547 C CA . SER A 1 72 ? -23.909 10.183 14.833 1.00 96.19 72 SER A CA 1
ATOM 548 C C . SER A 1 72 ? -24.544 11.197 15.805 1.00 96.19 72 SER A C 1
ATOM 550 O O . SER A 1 72 ? -25.762 11.165 16.019 1.00 96.19 72 SER A O 1
ATOM 552 N N . ASP A 1 73 ? -23.761 12.065 16.457 1.00 94.12 73 ASP A N 1
ATOM 553 C CA . ASP A 1 73 ? -24.289 12.982 17.490 1.00 94.12 73 ASP A CA 1
ATOM 554 C C . ASP A 1 73 ? -25.202 14.089 16.938 1.00 94.12 73 ASP A C 1
ATOM 556 O O . ASP A 1 73 ? -26.049 14.617 17.668 1.00 94.12 73 ASP A O 1
ATOM 560 N N . MET A 1 74 ? -25.115 14.397 15.643 1.00 92.56 74 MET A N 1
ATOM 561 C CA . MET A 1 74 ? -26.027 15.323 14.969 1.00 92.56 74 MET A CA 1
ATOM 562 C C . MET A 1 74 ? -27.480 14.822 15.013 1.00 92.56 74 MET A C 1
ATOM 564 O O . MET A 1 74 ? -28.418 15.621 15.117 1.00 92.56 74 MET A O 1
ATOM 568 N N . SER A 1 75 ? -27.678 13.500 15.041 1.00 89.69 75 SER A N 1
ATOM 569 C CA . SER A 1 75 ? -28.977 12.840 15.210 1.00 89.69 75 SER A CA 1
ATOM 570 C C . SER A 1 75 ? -29.430 12.873 16.673 1.00 89.69 75 SER A C 1
ATOM 572 O O . SER A 1 75 ? -29.681 11.850 17.310 1.00 89.69 75 SER A O 1
ATOM 574 N N . SER A 1 76 ? -29.554 14.077 17.233 1.00 84.88 76 SER A N 1
ATOM 575 C CA . SER A 1 76 ? -29.922 14.318 18.639 1.00 84.88 76 SER A CA 1
ATOM 576 C C . SER A 1 76 ? -31.294 13.755 19.044 1.00 84.88 76 SER A C 1
ATOM 578 O O . SER A 1 76 ? -31.562 13.587 20.233 1.00 84.88 76 SER A O 1
ATOM 580 N N . GLY A 1 77 ? -32.156 13.446 18.068 1.00 89.31 77 GLY A N 1
ATOM 581 C CA . GLY A 1 77 ? -33.451 12.795 18.274 1.00 89.31 77 GLY A CA 1
ATOM 582 C C . GLY A 1 77 ? -33.396 11.268 18.384 1.00 89.31 77 GLY A C 1
ATOM 583 O O . GLY A 1 77 ? -34.420 10.670 18.700 1.00 89.31 77 GLY A O 1
ATOM 584 N N . PHE A 1 78 ? -32.248 10.632 18.126 1.00 94.44 78 PHE A N 1
ATOM 585 C CA . PHE A 1 78 ? -32.107 9.184 18.278 1.00 94.44 78 PHE A CA 1
ATOM 586 C C . PHE A 1 78 ? -32.023 8.811 19.758 1.00 94.44 78 PHE A C 1
ATOM 588 O O . PHE A 1 78 ? -31.169 9.302 20.501 1.00 94.44 78 PHE A O 1
ATOM 595 N N . SER A 1 79 ? -32.879 7.886 20.179 1.00 93.19 79 SER A N 1
ATOM 596 C CA . SER A 1 79 ? -32.920 7.338 21.534 1.00 93.19 79 SER A CA 1
ATOM 597 C C . SER A 1 79 ? -31.562 6.782 21.974 1.00 93.19 79 SER A C 1
ATOM 599 O O . SER A 1 79 ? -31.158 6.984 23.117 1.00 93.19 79 SER A O 1
ATOM 601 N N . GLY A 1 80 ? -30.804 6.179 21.053 1.00 92.75 80 GLY A N 1
ATOM 602 C CA . GLY A 1 80 ? -29.457 5.660 21.303 1.00 92.75 80 GLY A CA 1
ATOM 603 C C . GLY A 1 80 ? -28.387 6.725 21.589 1.00 92.75 80 GLY A C 1
ATOM 604 O O . GLY A 1 80 ? -27.303 6.362 22.038 1.00 92.75 80 GLY A O 1
ATOM 605 N N . ASN A 1 81 ? -28.671 8.015 21.374 1.00 95.38 81 ASN A N 1
ATOM 606 C CA . ASN A 1 81 ? -27.820 9.136 21.801 1.00 95.38 81 ASN A CA 1
ATOM 607 C C . ASN A 1 81 ? -28.262 9.717 23.154 1.00 95.38 81 ASN A C 1
ATOM 609 O O . ASN A 1 81 ? -27.460 10.293 23.894 1.00 95.38 81 ASN A O 1
ATOM 613 N N . MET A 1 82 ? -29.542 9.569 23.498 1.00 92.50 82 MET A N 1
ATOM 614 C CA . MET A 1 82 ? -30.132 10.164 24.693 1.00 92.50 82 MET A CA 1
ATOM 615 C C . MET A 1 82 ? -29.769 9.361 25.944 1.00 92.50 82 MET A C 1
ATOM 617 O O . MET A 1 82 ? -30.232 8.245 26.149 1.00 92.50 82 MET A O 1
ATOM 621 N N . GLY A 1 83 ? -28.968 9.959 26.826 1.00 85.62 83 GLY A N 1
ATOM 622 C CA . GLY A 1 83 ? -28.594 9.342 28.104 1.00 85.62 83 GLY A CA 1
ATOM 623 C C . GLY A 1 83 ? -27.441 8.340 28.019 1.00 85.62 83 GLY A C 1
ATOM 624 O O . GLY A 1 83 ? -27.048 7.800 29.051 1.00 85.62 83 GLY A O 1
ATOM 625 N N . TYR A 1 84 ? -26.861 8.148 26.831 1.00 92.00 84 TYR A N 1
ATOM 626 C CA . TYR A 1 84 ? -25.643 7.369 26.635 1.00 92.00 84 TYR A CA 1
ATOM 627 C C . TYR A 1 84 ? -24.434 8.309 26.490 1.00 92.00 84 TYR A C 1
ATOM 629 O O . TYR A 1 84 ? -24.528 9.320 25.777 1.00 92.00 84 TYR A O 1
ATOM 637 N N . PRO A 1 85 ? -23.309 8.033 27.177 1.00 93.44 85 PRO A N 1
ATOM 638 C CA . PRO A 1 85 ? -22.071 8.767 26.951 1.00 93.44 85 PRO A CA 1
ATOM 639 C C . PRO A 1 85 ? -21.537 8.468 25.548 1.00 93.44 85 PRO A C 1
ATOM 641 O O . PRO A 1 85 ? -21.845 7.425 24.971 1.00 93.44 85 PRO A O 1
ATOM 644 N N . ILE A 1 86 ? -20.736 9.384 25.001 1.00 91.38 86 ILE A N 1
ATOM 645 C CA . ILE A 1 86 ? -19.953 9.079 23.801 1.00 91.38 86 ILE A CA 1
ATOM 646 C C . ILE A 1 86 ? -19.035 7.876 24.109 1.00 91.38 86 ILE A C 1
ATOM 648 O O . ILE A 1 86 ? -18.495 7.832 25.219 1.00 91.38 86 ILE A O 1
ATOM 652 N N . PRO A 1 87 ? -18.890 6.888 23.203 1.00 90.25 87 PRO A N 1
ATOM 653 C CA . PRO A 1 87 ? -18.045 5.725 23.450 1.00 90.25 87 PRO A CA 1
ATOM 654 C C . PRO A 1 87 ? -16.603 6.124 23.777 1.00 90.25 87 PRO A C 1
ATOM 656 O O . PRO A 1 87 ? -16.039 7.028 23.149 1.00 90.25 87 PRO A O 1
ATOM 659 N N . ASP A 1 88 ? -15.985 5.421 24.723 1.00 81.38 88 ASP A N 1
ATOM 660 C CA . ASP A 1 88 ? -14.554 5.568 24.976 1.00 81.38 88 ASP A CA 1
ATOM 661 C C . ASP A 1 88 ? -13.771 5.168 23.716 1.00 81.38 88 ASP A C 1
ATOM 663 O O . ASP A 1 88 ? -14.034 4.132 23.107 1.00 81.38 88 ASP A O 1
ATOM 667 N N . GLY A 1 89 ? -12.814 6.002 23.302 1.00 70.94 89 GLY A N 1
ATOM 668 C CA . GLY A 1 89 ? -12.016 5.740 22.099 1.00 70.94 89 GLY A CA 1
ATOM 669 C C . GLY A 1 89 ? -12.741 5.981 20.767 1.00 70.94 89 GLY A C 1
ATOM 670 O O . GLY A 1 89 ? -12.282 5.484 19.740 1.00 70.94 89 GLY A O 1
ATOM 671 N N . TRP A 1 90 ? -13.841 6.749 20.749 1.00 87.94 90 TRP A N 1
ATOM 672 C CA . TRP A 1 90 ? -14.491 7.179 19.503 1.00 87.94 90 TRP A CA 1
ATOM 673 C C . TRP A 1 90 ? -13.497 7.811 18.515 1.00 87.94 90 TRP A C 1
ATOM 675 O O . TRP A 1 90 ? -12.527 8.464 18.913 1.00 87.94 90 TRP A O 1
ATOM 685 N N . SER A 1 91 ? -13.729 7.616 17.216 1.00 87.44 91 SER A N 1
ATOM 686 C CA . SER A 1 91 ? -12.794 8.029 16.162 1.00 87.44 91 SER A CA 1
ATOM 687 C C . SER A 1 91 ? -13.261 9.273 15.423 1.00 87.44 91 SER A C 1
ATOM 689 O O . SER A 1 91 ? -12.491 10.219 15.254 1.00 87.44 91 SER A O 1
ATOM 691 N N . ILE A 1 92 ? -14.526 9.264 15.010 1.00 91.94 92 ILE A N 1
ATOM 692 C CA . ILE A 1 92 ? -15.176 10.358 14.294 1.00 91.94 92 ILE A CA 1
ATOM 693 C C . ILE A 1 92 ? -16.504 10.655 14.997 1.00 91.94 92 ILE A C 1
ATOM 695 O O . ILE A 1 92 ? -17.137 9.737 15.519 1.00 91.94 92 ILE A O 1
ATOM 699 N N . ASP A 1 93 ? -16.908 11.915 15.044 1.00 93.31 93 ASP A N 1
ATOM 700 C CA . ASP A 1 93 ? -18.170 12.351 15.633 1.00 93.31 93 ASP A CA 1
ATOM 701 C C . ASP A 1 93 ? -18.846 13.380 14.726 1.00 93.31 93 ASP A C 1
ATOM 703 O O . ASP A 1 93 ? -18.321 14.470 14.505 1.00 93.31 93 ASP A O 1
ATOM 707 N N . GLN A 1 94 ? -19.995 13.024 14.170 1.00 95.00 94 GLN A N 1
ATOM 708 C CA . GLN A 1 94 ? -20.775 13.887 13.299 1.00 95.00 94 GLN A CA 1
ATOM 709 C C . GLN A 1 94 ? -21.568 14.886 14.139 1.00 95.00 94 GLN A C 1
ATOM 711 O O . GLN A 1 94 ? -22.478 14.489 14.862 1.00 95.00 94 GLN A O 1
ATOM 716 N N . ILE A 1 95 ? -21.281 16.186 14.015 1.00 93.31 95 ILE A N 1
ATOM 717 C CA . ILE A 1 95 ? -21.797 17.195 14.961 1.00 93.31 95 ILE A CA 1
ATOM 718 C C . ILE A 1 95 ? -22.791 18.199 14.374 1.00 93.31 95 ILE A C 1
ATOM 720 O O . ILE A 1 95 ? -23.581 18.783 15.117 1.00 93.31 95 ILE A O 1
ATOM 724 N N . SER A 1 96 ? -22.745 18.473 13.070 1.00 92.44 96 SER A N 1
ATOM 725 C CA . SER A 1 96 ? -23.559 19.533 12.455 1.00 92.44 96 SER A CA 1
ATOM 726 C C . SER A 1 96 ? -23.566 19.437 10.934 1.00 92.44 96 SER A C 1
ATOM 728 O O . SER A 1 96 ? -22.677 18.814 10.376 1.00 92.44 96 SER A O 1
ATOM 730 N N . ASN A 1 97 ? -24.453 20.174 10.267 1.00 90.88 97 ASN A N 1
ATOM 731 C CA . ASN A 1 97 ? -24.376 20.396 8.820 1.00 90.88 97 ASN A CA 1
ATOM 732 C C . ASN A 1 97 ? -23.684 21.717 8.496 1.00 90.88 97 ASN A C 1
ATOM 734 O O . ASN A 1 97 ? -23.827 22.710 9.215 1.00 90.88 97 ASN A O 1
ATOM 738 N N . VAL A 1 98 ? -22.972 21.740 7.377 1.00 92.12 98 VAL A N 1
ATOM 739 C CA . VAL A 1 98 ? -22.439 22.945 6.746 1.00 92.12 98 VAL A CA 1
ATOM 740 C C . VAL A 1 98 ? -22.897 23.002 5.295 1.00 92.12 98 VAL A C 1
ATOM 742 O O . VAL A 1 98 ? -22.874 22.010 4.577 1.00 92.12 98 VAL A O 1
ATOM 745 N N . THR A 1 99 ? -23.312 24.177 4.831 1.00 94.62 99 THR A N 1
ATOM 746 C CA . THR A 1 99 ? -23.687 24.372 3.425 1.00 94.62 99 THR A CA 1
ATOM 747 C C . THR A 1 99 ? -22.562 25.079 2.686 1.00 94.62 99 THR A C 1
ATOM 749 O O . THR A 1 99 ? -22.186 26.199 3.038 1.00 94.62 99 THR A O 1
ATOM 752 N N . ILE A 1 100 ? -22.051 24.450 1.630 1.00 92.88 100 ILE A N 1
ATOM 753 C CA . ILE A 1 100 ? -21.110 25.060 0.691 1.00 92.88 100 ILE A CA 1
ATOM 754 C C . ILE A 1 100 ? -21.892 25.541 -0.529 1.00 92.88 100 ILE A C 1
ATOM 756 O O . ILE A 1 100 ? -22.735 24.821 -1.062 1.00 92.88 100 ILE A O 1
ATOM 760 N N . THR A 1 101 ? -21.618 26.762 -0.985 1.00 93.81 101 THR A N 1
ATOM 761 C CA . THR A 1 101 ? -22.277 27.352 -2.156 1.00 93.81 101 THR A CA 1
ATOM 762 C C . THR A 1 101 ? -21.273 27.698 -3.252 1.00 93.81 101 THR A C 1
ATOM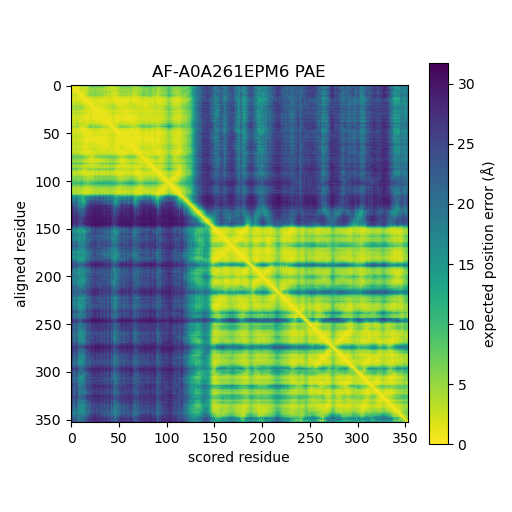 764 O O . THR A 1 101 ? -20.166 28.169 -2.985 1.00 93.81 101 THR A O 1
ATOM 767 N N . HIS A 1 102 ? -21.662 27.472 -4.507 1.00 89.62 102 HIS A N 1
ATOM 768 C CA . HIS A 1 102 ? -20.909 27.887 -5.687 1.00 89.62 102 HIS A CA 1
ATOM 769 C C . HIS A 1 102 ? -21.863 28.432 -6.754 1.00 89.62 102 HIS A C 1
ATOM 771 O O . HIS A 1 102 ? -22.622 27.693 -7.375 1.00 89.62 102 HIS A O 1
ATOM 777 N N . GLY A 1 103 ? -21.843 29.749 -6.970 1.00 92.38 103 GLY A N 1
ATOM 778 C CA . GLY A 1 103 ? -22.811 30.401 -7.853 1.00 92.38 103 GLY A CA 1
ATOM 779 C C . GLY A 1 103 ? -24.238 30.251 -7.318 1.00 92.38 103 GLY A C 1
ATOM 780 O O . GLY A 1 103 ? -24.528 30.718 -6.220 1.00 92.38 103 GLY A O 1
ATOM 781 N N . ASN A 1 104 ? -25.108 29.609 -8.100 1.00 93.94 104 ASN A N 1
ATOM 782 C CA . ASN A 1 104 ? -26.489 29.306 -7.705 1.00 93.94 104 ASN A CA 1
ATOM 783 C C . ASN A 1 104 ? -26.649 27.896 -7.112 1.00 93.94 104 ASN A C 1
ATOM 785 O O . ASN A 1 104 ? -27.758 27.537 -6.722 1.00 93.94 104 ASN A O 1
ATOM 789 N N . ASP A 1 105 ? -25.572 27.110 -7.054 1.00 93.31 105 ASP A N 1
ATOM 790 C CA . ASP A 1 105 ? -25.595 25.753 -6.524 1.00 93.31 105 ASP A CA 1
ATOM 791 C C . ASP A 1 105 ? -25.245 25.758 -5.032 1.00 93.31 105 ASP A C 1
ATOM 793 O O . ASP A 1 105 ? -24.374 26.507 -4.573 1.00 93.31 105 ASP A O 1
ATOM 797 N N . SER A 1 106 ? -25.916 24.901 -4.268 1.00 94.50 106 SER A N 1
ATOM 798 C CA . SER A 1 106 ? -25.654 24.679 -2.846 1.00 94.50 106 SER A CA 1
ATOM 799 C C . SER A 1 106 ? -25.593 23.187 -2.548 1.00 94.50 106 SER A C 1
ATOM 801 O O . SER A 1 106 ? -26.469 22.442 -2.989 1.00 94.50 106 SER A O 1
ATOM 803 N N . LEU A 1 107 ? -24.600 22.774 -1.766 1.00 95.19 107 LEU A N 1
ATOM 804 C CA . LEU A 1 107 ? -24.441 21.417 -1.262 1.00 95.19 107 LEU A CA 1
ATOM 805 C C . LEU A 1 107 ? -24.361 21.461 0.263 1.00 95.19 107 LEU A C 1
ATOM 807 O O . LEU A 1 107 ? -23.517 22.160 0.823 1.00 95.19 107 LEU A O 1
ATOM 811 N N . GLU A 1 108 ? -25.243 20.720 0.921 1.00 94.94 108 GLU A N 1
ATOM 812 C CA . GLU A 1 108 ? -25.133 20.449 2.350 1.00 94.94 108 GLU A CA 1
ATOM 813 C C . GLU A 1 108 ? -24.167 19.281 2.565 1.00 94.94 108 GLU A C 1
ATOM 815 O O . GLU A 1 108 ? -24.226 18.284 1.845 1.00 94.94 108 GLU A O 1
ATOM 820 N N . ILE A 1 109 ? -23.239 19.452 3.500 1.00 93.69 109 ILE A N 1
ATOM 821 C CA . ILE A 1 109 ? -22.201 18.491 3.854 1.00 93.69 109 ILE A CA 1
ATOM 822 C C . ILE A 1 109 ? -22.210 18.345 5.369 1.00 93.69 109 ILE A C 1
ATOM 824 O O . ILE A 1 109 ? -22.284 19.342 6.093 1.00 93.69 109 ILE A O 1
ATOM 828 N N . ASP A 1 110 ? -22.089 17.114 5.837 1.00 92.69 110 ASP A N 1
ATOM 829 C CA . ASP A 1 110 ? -21.961 16.835 7.256 1.00 92.69 110 ASP A CA 1
ATOM 830 C C . ASP A 1 110 ? -20.574 17.277 7.751 1.00 92.69 110 ASP A C 1
ATOM 832 O O . ASP A 1 110 ? -19.548 17.100 7.092 1.00 92.69 110 ASP A O 1
ATOM 836 N N . ASN A 1 111 ? -20.549 17.921 8.910 1.00 91.81 111 ASN A N 1
ATOM 837 C CA . ASN A 1 111 ? -19.340 18.367 9.579 1.00 91.81 111 ASN A CA 1
ATOM 838 C C . ASN A 1 111 ? -19.017 17.396 10.710 1.00 91.81 111 ASN A C 1
ATOM 840 O O . ASN A 1 111 ? -19.739 17.323 11.711 1.00 91.81 111 ASN A O 1
ATOM 844 N N . ASP A 1 112 ? -17.895 16.711 10.542 1.00 92.81 112 ASP A N 1
ATOM 845 C CA . ASP A 1 112 ? -17.431 15.673 11.443 1.00 92.81 112 ASP A CA 1
ATOM 846 C C . ASP A 1 112 ? -16.196 16.142 12.221 1.00 92.81 112 ASP A C 1
ATOM 848 O O . ASP A 1 112 ? -15.244 16.702 11.670 1.00 92.81 112 ASP A O 1
ATOM 852 N N . LEU A 1 113 ? -16.197 15.892 13.526 1.00 88.81 113 LEU A N 1
ATOM 853 C CA . LEU A 1 113 ? -15.031 16.012 14.383 1.00 88.81 113 LEU A CA 1
ATOM 854 C C . LEU A 1 113 ? -14.224 14.724 14.359 1.00 88.81 113 LEU A C 1
ATOM 856 O O . LEU A 1 113 ? -14.750 13.619 14.272 1.00 88.81 113 LEU A O 1
ATOM 860 N N . VAL A 1 114 ? -12.921 14.888 14.530 1.00 84.88 114 VAL A N 1
ATOM 861 C CA . VAL A 1 114 ? -11.968 13.795 14.667 1.00 84.88 114 VAL A CA 1
ATOM 862 C C . VAL A 1 114 ? -11.398 13.825 16.074 1.00 84.88 114 VAL A C 1
ATOM 864 O O . VAL A 1 114 ? -10.951 14.879 16.539 1.00 84.88 114 VAL A O 1
ATOM 867 N N . SER A 1 115 ? -11.371 12.678 16.751 1.00 82.69 115 SER A N 1
ATOM 868 C CA . SER A 1 115 ? -10.760 12.603 18.075 1.00 82.69 115 SER A CA 1
ATOM 869 C C . SER A 1 115 ? -9.229 12.633 17.985 1.00 82.69 115 SER A C 1
ATOM 871 O O . SER A 1 115 ? -8.619 12.082 17.068 1.00 82.69 115 SER A O 1
ATOM 873 N N . ALA A 1 116 ? -8.581 13.256 18.974 1.00 61.19 116 ALA A N 1
ATOM 874 C CA . ALA A 1 116 ? -7.126 13.439 19.001 1.00 61.19 116 ALA A CA 1
ATOM 875 C C . ALA A 1 116 ? -6.312 12.127 19.105 1.00 61.19 116 ALA A C 1
ATOM 877 O O . ALA A 1 116 ? -5.096 12.178 18.962 1.00 61.19 116 ALA A O 1
ATOM 878 N N . GLY A 1 117 ? -6.959 10.982 19.364 1.00 57.75 117 GLY A N 1
ATOM 879 C CA . GLY A 1 117 ? -6.331 9.652 19.396 1.00 57.75 117 GLY A CA 1
ATOM 880 C C . GLY A 1 117 ? -6.983 8.617 18.474 1.00 57.75 117 GLY A C 1
ATOM 881 O O . GLY A 1 117 ? -6.427 7.545 18.282 1.00 57.75 117 GLY A O 1
ATOM 882 N N . GLY A 1 118 ? -8.142 8.915 17.884 1.00 52.62 118 GLY A N 1
ATOM 883 C CA . GLY A 1 118 ? -8.876 7.965 17.054 1.00 52.62 118 GLY A CA 1
ATOM 884 C C . GLY A 1 118 ? -8.346 7.856 15.631 1.00 52.62 118 GLY A C 1
ATOM 885 O O . GLY A 1 118 ? -8.483 6.805 15.023 1.00 52.62 118 GLY A O 1
ATOM 886 N N . MET A 1 119 ? -7.706 8.901 15.098 1.00 50.66 119 MET A N 1
ATOM 887 C CA . MET A 1 119 ? -7.145 8.867 13.742 1.00 50.66 119 MET A CA 1
ATOM 888 C C . MET A 1 119 ? -5.747 8.259 13.636 1.00 50.66 119 MET A C 1
ATOM 890 O O . MET A 1 119 ? -5.385 7.848 12.539 1.00 50.66 119 MET A O 1
ATOM 894 N N . ASP A 1 120 ? -4.979 8.160 14.722 1.00 49.75 120 ASP A N 1
ATOM 895 C CA . ASP A 1 120 ? -3.655 7.526 14.647 1.00 49.75 120 ASP A CA 1
ATOM 896 C C . ASP A 1 120 ? -3.767 6.009 14.371 1.00 49.75 120 ASP A C 1
ATOM 898 O O . ASP A 1 120 ? -2.882 5.461 13.719 1.00 49.75 120 ASP A O 1
ATOM 902 N N . ASP A 1 121 ? -4.888 5.374 14.757 1.00 47.19 121 ASP A N 1
ATOM 903 C CA . ASP A 1 121 ? -5.204 3.968 14.450 1.00 47.19 121 ASP A CA 1
ATOM 904 C C . ASP A 1 121 ? -6.317 3.788 13.392 1.00 47.19 121 ASP A C 1
ATOM 906 O O . ASP A 1 121 ? -6.255 2.829 12.619 1.00 47.19 121 ASP A O 1
ATOM 910 N N . ALA A 1 122 ? -7.338 4.661 13.311 1.00 41.59 122 ALA A N 1
ATOM 911 C CA . ALA A 1 122 ? -8.471 4.498 12.376 1.00 41.59 122 ALA A CA 1
ATOM 912 C C . ALA A 1 122 ? -8.228 5.098 10.985 1.00 41.59 122 ALA A C 1
ATOM 914 O O . ALA A 1 122 ? -8.798 4.629 9.997 1.00 41.59 122 ALA A O 1
ATOM 915 N N . ALA A 1 123 ? -7.408 6.146 10.898 1.00 45.91 123 ALA A N 1
ATOM 916 C CA . ALA A 1 123 ? -7.018 6.731 9.630 1.00 45.91 123 ALA A CA 1
ATOM 917 C C . ALA A 1 123 ? -5.629 6.240 9.245 1.00 45.91 123 ALA A C 1
ATOM 919 O O . ALA A 1 123 ? -4.757 6.007 10.077 1.00 45.91 123 ALA A O 1
ATOM 920 N N . VAL A 1 124 ? -5.403 6.131 7.942 1.00 42.81 124 VAL A N 1
ATOM 921 C CA . VAL A 1 124 ? -4.069 5.985 7.356 1.00 42.81 124 VAL A CA 1
ATOM 922 C C . VAL A 1 124 ? -3.337 7.330 7.521 1.00 42.81 124 VAL A C 1
ATOM 924 O O . VAL A 1 124 ? -3.045 8.017 6.548 1.00 42.81 124 VAL A O 1
ATOM 927 N N . SER A 1 125 ? -3.149 7.802 8.757 1.00 41.97 125 SER A N 1
ATOM 928 C CA . SER A 1 125 ? -2.721 9.178 9.036 1.00 41.97 125 SER A CA 1
ATOM 929 C C . SER A 1 125 ? -1.271 9.298 9.480 1.00 41.97 125 SER A C 1
ATOM 931 O O . SER A 1 125 ? -0.727 10.401 9.396 1.00 41.97 125 SER A O 1
ATOM 933 N N . ARG A 1 126 ? -0.587 8.211 9.863 1.00 34.88 126 ARG A N 1
ATOM 934 C CA . ARG A 1 126 ? 0.835 8.293 10.222 1.00 34.88 126 ARG A CA 1
ATOM 935 C C . ARG A 1 126 ? 1.641 7.066 9.851 1.00 34.88 126 ARG A C 1
ATOM 937 O O . ARG A 1 126 ? 1.542 5.999 10.436 1.00 34.88 126 ARG A O 1
ATOM 944 N N . LEU A 1 127 ? 2.537 7.304 8.910 1.00 37.00 127 LEU A N 1
ATOM 945 C CA . LEU A 1 127 ? 3.498 6.347 8.412 1.00 37.00 127 LEU A CA 1
ATOM 946 C C . LEU A 1 127 ? 4.839 6.699 9.007 1.00 37.00 127 LEU A C 1
ATOM 948 O O . LEU A 1 127 ? 5.562 7.556 8.496 1.00 37.00 127 LEU A O 1
ATOM 952 N N . LEU A 1 128 ? 5.143 6.074 10.141 1.00 33.44 128 LEU A N 1
ATOM 953 C CA . LEU A 1 128 ? 6.533 5.971 10.545 1.00 33.44 128 LEU A CA 1
ATOM 954 C C . LEU A 1 128 ? 7.247 5.223 9.420 1.00 33.44 128 LEU A C 1
ATOM 956 O O . LEU A 1 128 ? 6.839 4.127 9.038 1.00 33.44 128 LEU A O 1
ATOM 960 N N . ALA A 1 129 ? 8.263 5.872 8.846 1.00 37.56 129 ALA A N 1
ATOM 961 C CA . ALA A 1 129 ? 9.145 5.258 7.869 1.00 37.56 129 ALA A CA 1
ATOM 962 C C . ALA A 1 129 ? 9.595 3.915 8.439 1.00 37.56 129 ALA A C 1
ATOM 964 O O . ALA A 1 129 ? 10.157 3.868 9.537 1.00 37.56 129 ALA A O 1
ATOM 965 N N . SER A 1 130 ? 9.276 2.836 7.727 1.00 40.56 130 SER A N 1
ATOM 966 C CA . SER A 1 130 ? 9.641 1.498 8.155 1.00 40.56 130 SER A CA 1
ATOM 967 C C . SER A 1 130 ? 11.163 1.471 8.315 1.00 40.56 130 SER A C 1
ATOM 969 O O . SER A 1 130 ? 11.914 1.558 7.345 1.00 40.56 130 SER A O 1
ATOM 971 N N . THR A 1 131 ? 11.623 1.336 9.554 1.00 36.81 131 THR A N 1
ATOM 972 C CA . THR A 1 131 ? 12.976 0.882 9.886 1.00 36.81 131 THR A CA 1
ATOM 973 C C . THR A 1 131 ? 13.079 -0.641 9.774 1.00 36.81 131 THR A C 1
ATOM 975 O O . THR A 1 131 ? 14.026 -1.232 10.292 1.00 36.81 131 THR A O 1
ATOM 978 N N . VAL A 1 132 ? 12.113 -1.296 9.113 1.00 38.69 132 VAL A N 1
ATOM 979 C CA . VAL A 1 132 ? 12.115 -2.738 8.881 1.00 38.69 132 VAL A CA 1
ATOM 980 C C . VAL A 1 132 ? 13.176 -3.046 7.830 1.00 38.69 132 VAL A C 1
ATOM 982 O O . VAL A 1 132 ? 12.927 -3.068 6.624 1.00 38.69 132 VAL A O 1
ATOM 985 N N . THR A 1 133 ? 14.397 -3.270 8.306 1.00 35.53 133 THR A N 1
ATOM 986 C CA . THR A 1 133 ? 15.446 -3.911 7.524 1.00 35.53 133 THR A CA 1
ATOM 987 C C . THR A 1 133 ? 14.993 -5.332 7.222 1.00 35.53 133 THR A C 1
ATOM 989 O O . THR A 1 133 ? 14.834 -6.154 8.125 1.00 35.53 133 THR A O 1
ATOM 992 N N . ILE A 1 134 ? 14.788 -5.623 5.943 1.00 41.03 134 ILE A N 1
ATOM 993 C CA . ILE A 1 134 ? 14.576 -6.987 5.485 1.00 41.03 134 ILE A CA 1
ATOM 994 C C . ILE A 1 134 ? 15.902 -7.744 5.570 1.00 41.03 134 ILE A C 1
ATOM 996 O O . ILE A 1 134 ? 16.878 -7.371 4.926 1.00 41.03 134 ILE A O 1
ATOM 1000 N N . HIS A 1 135 ? 15.900 -8.871 6.273 1.00 35.66 135 HIS A N 1
ATOM 1001 C CA . HIS A 1 135 ? 16.812 -9.966 5.974 1.00 35.66 135 HIS A CA 1
ATOM 1002 C C . HIS A 1 135 ? 16.034 -11.003 5.164 1.00 35.66 135 HIS A C 1
ATOM 1004 O O . HIS A 1 135 ? 15.395 -11.884 5.732 1.00 35.66 135 HIS A O 1
ATOM 1010 N N . VAL A 1 136 ? 16.070 -10.912 3.829 1.00 39.12 136 VAL A N 1
ATOM 1011 C CA . VAL A 1 136 ? 15.800 -12.113 3.033 1.00 39.12 136 VAL A CA 1
ATOM 1012 C C . VAL A 1 136 ? 16.985 -13.002 3.346 1.00 39.12 136 VAL A C 1
ATOM 1014 O O . VAL A 1 136 ? 18.122 -12.583 3.121 1.00 39.12 136 VAL A O 1
ATOM 1017 N N . ASN A 1 137 ? 16.744 -14.164 3.949 1.00 34.72 137 ASN A N 1
ATOM 1018 C CA . ASN A 1 137 ? 17.799 -15.144 4.136 1.00 34.72 137 ASN A CA 1
ATOM 1019 C C . ASN A 1 137 ? 18.423 -15.379 2.763 1.00 34.72 137 ASN A C 1
ATOM 1021 O O . ASN A 1 137 ? 17.819 -16.017 1.903 1.00 34.72 137 ASN A O 1
ATOM 1025 N N . SER A 1 138 ? 19.623 -14.843 2.552 1.00 36.66 138 SER A N 1
ATOM 1026 C CA . SER A 1 138 ? 20.482 -15.261 1.465 1.00 36.66 138 SER A CA 1
ATOM 1027 C C . SER A 1 138 ? 20.815 -16.717 1.765 1.00 36.66 138 SER A C 1
ATOM 1029 O O . SER A 1 138 ? 21.799 -17.009 2.450 1.00 36.66 138 SER A O 1
ATOM 1031 N N . ARG A 1 139 ? 19.964 -17.652 1.329 1.00 37.34 139 ARG A N 1
ATOM 1032 C CA . ARG A 1 139 ? 20.437 -19.012 1.091 1.00 37.34 139 ARG A CA 1
ATOM 1033 C C . ARG A 1 139 ? 21.678 -18.877 0.221 1.00 37.34 139 ARG A C 1
ATOM 1035 O O . ARG A 1 139 ? 21.711 -18.022 -0.662 1.00 37.34 139 ARG A O 1
ATOM 1042 N N . GLU A 1 140 ? 22.705 -19.639 0.585 1.00 37.22 140 GLU A N 1
ATOM 1043 C CA . GLU A 1 140 ? 24.045 -19.553 0.015 1.00 37.22 140 GLU A CA 1
ATOM 1044 C C . GLU A 1 140 ? 23.985 -19.283 -1.487 1.00 37.22 140 GLU A C 1
ATOM 1046 O O . GLU A 1 140 ? 23.361 -20.027 -2.239 1.00 37.22 140 GLU A O 1
ATOM 1051 N N . TYR A 1 141 ? 24.614 -18.175 -1.873 1.00 35.16 141 TYR A N 1
ATOM 1052 C CA . TYR A 1 141 ? 24.897 -17.788 -3.244 1.00 35.16 141 TYR A CA 1
ATOM 1053 C C . TYR A 1 141 ? 25.226 -19.022 -4.098 1.00 35.16 141 TYR A C 1
ATOM 1055 O O . TYR A 1 141 ? 26.283 -19.629 -3.922 1.00 35.16 141 TYR A O 1
ATOM 1063 N N . ASP A 1 142 ? 24.322 -19.382 -5.012 1.00 38.28 142 ASP A N 1
ATOM 1064 C CA . ASP A 1 142 ? 24.584 -20.376 -6.048 1.00 38.28 142 ASP A CA 1
ATOM 1065 C C . ASP A 1 142 ? 25.107 -19.639 -7.295 1.00 38.28 142 ASP A C 1
ATOM 1067 O O . ASP A 1 142 ? 24.324 -19.025 -8.028 1.00 38.28 142 ASP A O 1
ATOM 1071 N N . PRO A 1 143 ? 26.425 -19.674 -7.568 1.00 36.09 143 PRO A N 1
ATOM 1072 C CA . PRO A 1 143 ? 27.028 -18.982 -8.705 1.00 36.09 143 PRO A CA 1
ATOM 1073 C C . PRO A 1 143 ? 26.581 -19.530 -10.070 1.00 36.09 143 PRO A C 1
ATOM 1075 O O . PRO A 1 143 ? 26.973 -18.975 -11.097 1.00 36.09 143 PRO A O 1
ATOM 1078 N N . THR A 1 144 ? 25.807 -20.620 -10.111 1.00 36.16 144 THR A N 1
ATOM 1079 C CA . THR A 1 144 ? 25.314 -21.228 -11.353 1.00 36.16 144 THR A CA 1
ATOM 1080 C C . THR A 1 144 ? 23.937 -20.718 -11.780 1.00 36.16 144 THR A C 1
ATOM 1082 O O . THR A 1 144 ? 23.569 -20.882 -12.945 1.00 36.16 144 THR A O 1
ATOM 1085 N N . ILE A 1 145 ? 23.199 -20.036 -10.894 1.00 41.66 145 ILE A N 1
ATOM 1086 C CA . ILE A 1 145 ? 21.926 -19.393 -11.236 1.00 41.66 145 ILE A CA 1
ATOM 1087 C C . ILE A 1 145 ? 22.238 -18.017 -11.822 1.00 41.66 145 ILE A C 1
ATOM 1089 O O . ILE A 1 145 ? 22.588 -17.067 -11.120 1.00 41.66 145 ILE A O 1
ATOM 1093 N N . SER A 1 146 ? 22.134 -17.905 -13.145 1.00 42.53 146 SER A N 1
ATOM 1094 C CA . SER A 1 146 ? 22.316 -16.641 -13.846 1.00 42.53 146 SER A CA 1
ATOM 1095 C C . SER A 1 146 ? 21.160 -15.687 -13.520 1.00 42.53 146 SER A C 1
ATOM 1097 O O . SER A 1 146 ? 20.151 -15.666 -14.215 1.00 42.53 146 SER A O 1
ATOM 1099 N N . GLN A 1 147 ? 21.380 -14.878 -12.486 1.00 50.34 147 GLN A N 1
ATOM 1100 C CA . GLN A 1 147 ? 20.632 -13.693 -12.066 1.00 50.34 147 GLN A CA 1
ATOM 1101 C C . GLN A 1 147 ? 19.320 -13.936 -11.288 1.00 50.34 147 GLN A C 1
ATOM 1103 O O . GLN A 1 147 ? 18.274 -14.272 -11.830 1.00 50.34 147 GLN A O 1
ATOM 1108 N N . GLU A 1 148 ? 19.385 -13.659 -9.985 1.00 58.16 148 GLU A N 1
ATOM 1109 C CA . GLU A 1 148 ? 18.245 -13.425 -9.093 1.00 58.16 148 GLU A CA 1
ATOM 1110 C C . GLU A 1 148 ? 17.496 -12.156 -9.526 1.00 58.16 148 GLU A C 1
ATOM 1112 O O . GLU A 1 148 ? 18.035 -11.051 -9.421 1.00 58.16 148 GLU A O 1
ATOM 1117 N N . TRP A 1 149 ? 16.280 -12.298 -10.062 1.00 65.94 149 TRP A N 1
ATOM 1118 C CA . TRP A 1 149 ? 15.473 -11.167 -10.541 1.00 65.94 149 TRP A CA 1
ATOM 1119 C C . TRP A 1 149 ? 14.292 -10.937 -9.613 1.00 65.94 149 TRP A C 1
ATOM 1121 O O . TRP A 1 149 ? 13.284 -11.647 -9.662 1.00 65.94 149 TRP A O 1
ATOM 1131 N N . TYR A 1 150 ? 14.422 -9.925 -8.764 1.00 77.81 150 TYR A N 1
ATOM 1132 C CA . TYR A 1 150 ? 13.295 -9.396 -8.020 1.00 77.81 150 TYR A CA 1
ATOM 1133 C C . TYR A 1 150 ? 12.385 -8.605 -8.962 1.00 77.81 150 TYR A C 1
ATOM 1135 O O . TYR A 1 150 ? 12.851 -7.766 -9.732 1.00 77.81 150 TYR A O 1
ATOM 1143 N N . GLN A 1 151 ? 11.083 -8.855 -8.882 1.00 81.75 151 GLN A N 1
ATOM 1144 C CA . GLN A 1 151 ? 10.068 -8.214 -9.705 1.00 81.75 151 GLN A CA 1
ATOM 1145 C C . GLN A 1 151 ? 9.002 -7.575 -8.813 1.00 81.75 151 GLN A C 1
ATOM 1147 O O . GLN A 1 151 ? 8.426 -8.281 -7.979 1.00 81.75 151 GLN A O 1
ATOM 1152 N N . PRO A 1 152 ? 8.708 -6.275 -8.984 1.00 86.12 152 PRO A N 1
ATOM 1153 C CA . PRO A 1 152 ? 7.545 -5.655 -8.375 1.00 86.12 152 PRO A CA 1
ATOM 1154 C C . PRO A 1 152 ? 6.300 -6.005 -9.201 1.00 86.12 152 PRO A C 1
ATOM 1156 O O . PRO A 1 152 ? 6.238 -5.757 -10.408 1.00 86.12 152 PRO A O 1
ATOM 1159 N N . MET A 1 153 ? 5.316 -6.602 -8.549 1.00 88.69 153 MET A N 1
ATOM 1160 C CA . MET A 1 153 ? 4.139 -7.201 -9.165 1.00 88.69 153 MET A CA 1
ATOM 1161 C C . MET A 1 153 ? 2.861 -6.640 -8.546 1.00 88.69 153 MET A C 1
ATOM 1163 O O . MET A 1 153 ? 2.866 -6.152 -7.418 1.00 88.69 153 MET A O 1
ATOM 1167 N N . ILE A 1 154 ? 1.760 -6.755 -9.279 1.00 88.38 154 ILE A N 1
ATOM 1168 C CA . ILE A 1 154 ? 0.404 -6.455 -8.836 1.00 88.38 154 ILE A CA 1
ATOM 1169 C C . ILE A 1 154 ? -0.454 -7.692 -9.075 1.00 88.38 154 ILE A C 1
ATOM 1171 O O . ILE A 1 154 ? -0.477 -8.237 -10.183 1.00 88.38 154 ILE A O 1
ATOM 1175 N N . ASN A 1 155 ? -1.192 -8.114 -8.055 1.00 90.62 155 ASN A N 1
ATOM 1176 C CA . ASN A 1 155 ? -2.128 -9.215 -8.191 1.00 90.62 155 ASN A CA 1
ATOM 1177 C C . ASN A 1 155 ? -3.384 -8.778 -8.952 1.00 90.62 155 ASN A C 1
ATOM 1179 O O . ASN A 1 155 ? -4.159 -7.979 -8.444 1.00 90.62 155 ASN A O 1
ATOM 1183 N N . ARG A 1 156 ? -3.631 -9.297 -10.160 1.00 87.62 156 ARG A N 1
ATOM 1184 C CA . ARG A 1 156 ? -4.898 -9.069 -10.894 1.00 87.62 156 ARG A CA 1
ATOM 1185 C C . ARG A 1 156 ? -5.844 -10.256 -10.831 1.00 87.62 156 ARG A C 1
ATOM 1187 O O . ARG A 1 156 ? -6.928 -10.208 -11.414 1.00 87.62 156 ARG A O 1
ATOM 1194 N N . TRP A 1 157 ? -5.475 -11.304 -10.099 1.00 88.12 157 TRP A N 1
ATOM 1195 C CA . TRP A 1 157 ? -6.405 -12.370 -9.784 1.00 88.12 157 TRP A CA 1
ATOM 1196 C C . TRP A 1 157 ? -7.542 -11.832 -8.913 1.00 88.12 157 TRP A C 1
ATOM 1198 O O . TRP A 1 157 ? -7.332 -11.014 -8.023 1.00 88.12 157 TRP A O 1
ATOM 1208 N N . THR A 1 158 ? -8.768 -12.294 -9.159 1.00 83.62 158 THR A N 1
ATOM 1209 C CA . THR A 1 158 ? -9.950 -11.845 -8.403 1.00 83.62 158 THR A CA 1
ATOM 1210 C C . THR A 1 158 ? -10.087 -12.501 -7.030 1.00 83.62 158 THR A C 1
ATOM 1212 O O . THR A 1 158 ? -10.999 -12.146 -6.287 1.00 83.62 158 THR A O 1
ATOM 1215 N N . GLY A 1 159 ? -9.242 -13.485 -6.717 1.00 82.69 159 GLY A N 1
ATOM 1216 C CA . GLY A 1 159 ? -9.183 -14.144 -5.416 1.00 82.69 159 GLY A CA 1
ATOM 1217 C C . GLY A 1 159 ? -7.858 -13.905 -4.698 1.00 82.69 159 GLY A C 1
ATOM 1218 O O . GLY A 1 159 ? -6.946 -13.269 -5.228 1.00 82.69 159 GLY A O 1
ATOM 1219 N N . ASP A 1 160 ? -7.758 -14.471 -3.503 1.00 88.50 160 ASP A N 1
ATOM 1220 C CA . ASP A 1 160 ? -6.570 -14.368 -2.662 1.00 88.50 160 ASP A CA 1
ATOM 1221 C C . ASP A 1 160 ? -5.500 -15.378 -3.090 1.00 88.50 160 ASP A C 1
ATOM 1223 O O . ASP A 1 160 ? -5.799 -16.542 -3.378 1.00 88.50 160 ASP A O 1
ATOM 1227 N N . VAL A 1 161 ? -4.243 -14.937 -3.119 1.00 92.06 161 VAL A N 1
ATOM 1228 C CA . VAL A 1 161 ? -3.087 -15.809 -3.357 1.00 92.06 161 VAL A CA 1
ATOM 1229 C C . VAL A 1 161 ? -2.452 -16.153 -2.008 1.00 92.06 161 VAL A C 1
ATOM 1231 O O . VAL A 1 161 ? -1.986 -15.242 -1.326 1.00 92.06 161 VAL A O 1
ATOM 1234 N N . PRO A 1 162 ? -2.428 -17.429 -1.586 1.00 91.31 162 PRO A N 1
ATOM 1235 C CA . PRO A 1 162 ? -1.874 -17.807 -0.292 1.00 91.31 162 PRO A CA 1
ATOM 1236 C C . PRO A 1 162 ? -0.352 -17.655 -0.275 1.00 91.31 162 PRO A C 1
ATOM 1238 O O . PRO A 1 162 ? 0.337 -18.087 -1.197 1.00 91.31 162 PRO A O 1
ATOM 1241 N N . ILE A 1 163 ? 0.159 -17.079 0.809 1.00 90.50 163 ILE A N 1
ATOM 1242 C CA . ILE A 1 163 ? 1.586 -16.995 1.112 1.00 90.50 163 ILE A CA 1
ATOM 1243 C C . ILE A 1 163 ? 1.899 -18.087 2.119 1.00 90.50 163 ILE A C 1
ATOM 1245 O O . ILE A 1 163 ? 1.320 -18.118 3.208 1.00 90.50 163 ILE A O 1
ATOM 1249 N N . ASN A 1 164 ? 2.813 -18.978 1.762 1.00 88.25 164 ASN A N 1
ATOM 1250 C CA . ASN A 1 164 ? 3.232 -20.069 2.623 1.00 88.25 164 ASN A CA 1
ATOM 1251 C C . ASN A 1 164 ? 4.508 -19.720 3.393 1.00 88.25 164 ASN A C 1
ATOM 1253 O O . ASN A 1 164 ? 5.306 -18.884 2.966 1.00 88.25 164 ASN A O 1
ATOM 1257 N N . ASP A 1 165 ? 4.691 -20.362 4.541 1.00 84.44 165 ASP A N 1
ATOM 1258 C CA . ASP A 1 165 ? 5.927 -20.269 5.308 1.00 84.44 165 ASP A CA 1
ATOM 1259 C C . ASP A 1 165 ? 7.102 -20.902 4.545 1.00 84.44 165 ASP A C 1
ATOM 1261 O O . ASP A 1 165 ? 6.953 -21.945 3.909 1.00 84.44 165 ASP A O 1
ATOM 1265 N N . ASP A 1 166 ? 8.281 -20.281 4.627 1.00 76.69 166 ASP A N 1
ATOM 1266 C CA . ASP A 1 166 ? 9.498 -20.752 3.946 1.00 76.69 166 ASP A CA 1
ATOM 1267 C C . ASP A 1 166 ? 9.998 -22.111 4.481 1.00 76.69 166 ASP A C 1
ATOM 1269 O O . ASP A 1 166 ? 10.544 -22.937 3.747 1.00 76.69 166 ASP A O 1
ATOM 1273 N N . PHE A 1 167 ? 9.778 -22.393 5.766 1.00 77.19 167 PHE A N 1
ATOM 1274 C CA . PHE A 1 167 ? 10.177 -23.649 6.402 1.00 77.19 167 PHE A CA 1
ATOM 1275 C C . PHE A 1 167 ? 9.066 -24.702 6.374 1.00 77.19 167 PHE A C 1
ATOM 1277 O O . PHE A 1 167 ? 9.357 -25.899 6.423 1.00 77.19 167 PHE A O 1
ATOM 1284 N N . ASP A 1 168 ? 7.807 -24.272 6.277 1.00 78.94 168 ASP A N 1
ATOM 1285 C CA . ASP A 1 168 ? 6.635 -25.139 6.191 1.00 78.94 168 ASP A CA 1
ATOM 1286 C C . ASP A 1 168 ? 5.665 -24.678 5.094 1.00 78.94 168 ASP A C 1
ATOM 1288 O O . ASP A 1 168 ? 4.696 -23.956 5.332 1.00 78.94 168 ASP A O 1
ATOM 1292 N N . SER A 1 169 ? 5.882 -25.193 3.882 1.00 72.69 169 SER A N 1
ATOM 1293 C CA . SER A 1 169 ? 5.035 -24.903 2.716 1.00 72.69 169 SER A CA 1
ATOM 1294 C C . SER A 1 169 ? 3.551 -25.274 2.882 1.00 72.69 169 SER A C 1
ATOM 1296 O O . SER A 1 169 ? 2.732 -24.853 2.071 1.00 72.69 169 SER A O 1
ATOM 1298 N N . SER A 1 170 ? 3.172 -26.045 3.912 1.00 77.75 170 SER A N 1
ATOM 1299 C CA . SER A 1 170 ? 1.765 -26.352 4.206 1.00 77.75 170 SER A CA 1
ATOM 1300 C C . SER A 1 170 ? 1.079 -25.274 5.052 1.00 77.75 170 SER A C 1
ATOM 1302 O O . SER A 1 170 ? -0.151 -25.182 5.076 1.00 77.75 170 SER A O 1
ATOM 1304 N N . ARG A 1 171 ? 1.862 -24.425 5.723 1.00 86.06 171 ARG A N 1
ATOM 1305 C CA . ARG A 1 171 ? 1.380 -23.371 6.610 1.00 86.06 171 ARG A CA 1
ATOM 1306 C C . ARG A 1 171 ? 1.178 -22.083 5.829 1.00 86.06 171 ARG A C 1
ATOM 1308 O O . ARG A 1 171 ? 2.140 -21.489 5.354 1.00 86.06 171 ARG A O 1
ATOM 1315 N N . VAL A 1 172 ? -0.068 -21.634 5.718 1.00 89.38 172 VAL A N 1
ATOM 1316 C CA . VAL A 1 172 ? -0.388 -20.309 5.171 1.00 89.38 172 VAL A CA 1
ATOM 1317 C C . VAL A 1 172 ? -0.150 -19.259 6.256 1.00 89.38 172 VAL A C 1
ATOM 1319 O O . VAL A 1 172 ? -0.675 -19.379 7.362 1.00 89.38 172 VAL A O 1
ATOM 1322 N N . ILE A 1 173 ? 0.658 -18.249 5.942 1.00 82.88 173 ILE A N 1
ATOM 1323 C CA . ILE A 1 173 ? 1.059 -17.164 6.855 1.00 82.88 173 ILE A CA 1
ATOM 1324 C C . ILE A 1 173 ? 0.514 -15.797 6.434 1.00 82.88 173 ILE A C 1
ATOM 1326 O O . ILE A 1 173 ? 0.678 -14.821 7.159 1.00 82.88 173 ILE A O 1
ATOM 1330 N N . GLY A 1 174 ? -0.137 -15.723 5.276 1.00 87.62 174 GLY A N 1
ATOM 1331 C CA . GLY A 1 174 ? -0.736 -14.505 4.758 1.00 87.62 174 GLY A CA 1
ATOM 1332 C C . GLY A 1 174 ? -1.358 -14.723 3.390 1.00 87.62 174 GLY A C 1
ATOM 1333 O O . GLY A 1 174 ? -1.340 -15.834 2.855 1.00 87.62 174 GLY A O 1
ATOM 1334 N N . TYR A 1 175 ? -1.885 -13.647 2.822 1.00 89.19 175 TYR A N 1
ATOM 1335 C CA . TYR A 1 175 ? -2.468 -13.643 1.489 1.00 89.19 175 TYR A CA 1
ATOM 1336 C C . TYR A 1 175 ? -2.038 -12.387 0.736 1.00 89.19 175 TYR A C 1
ATOM 1338 O O . TYR A 1 175 ? -1.826 -11.340 1.340 1.00 89.19 175 TYR A O 1
ATOM 1346 N N . ILE A 1 176 ? -1.919 -12.506 -0.584 1.00 89.94 176 ILE A N 1
ATOM 1347 C CA . ILE A 1 176 ? -1.860 -11.371 -1.503 1.00 89.94 176 ILE A CA 1
ATOM 1348 C C . ILE A 1 176 ? -3.271 -11.214 -2.063 1.00 89.94 176 ILE A C 1
ATOM 1350 O O . ILE A 1 176 ? -3.754 -12.084 -2.797 1.00 89.94 176 ILE A O 1
ATOM 1354 N N . HIS A 1 177 ? -3.948 -10.135 -1.691 1.00 86.00 177 HIS A N 1
ATOM 1355 C CA . HIS A 1 177 ? -5.325 -9.873 -2.087 1.00 86.00 177 HIS A CA 1
ATOM 1356 C C . HIS A 1 177 ? -5.405 -9.305 -3.512 1.00 86.00 177 HIS A C 1
ATOM 1358 O O . HIS A 1 177 ? -4.388 -8.899 -4.091 1.00 86.00 177 HIS A O 1
ATOM 1364 N N . PRO A 1 178 ? -6.592 -9.300 -4.140 1.00 83.62 178 PRO A N 1
ATOM 1365 C CA . PRO A 1 178 ? -6.783 -8.670 -5.440 1.00 83.62 178 PRO A CA 1
ATOM 1366 C C . PRO A 1 178 ? -6.348 -7.198 -5.441 1.00 83.62 178 PRO A C 1
ATOM 1368 O O . PRO A 1 178 ? -6.855 -6.384 -4.678 1.00 83.62 178 PRO A O 1
ATOM 1371 N N . ASN A 1 179 ? -5.491 -6.845 -6.393 1.00 82.31 179 ASN A N 1
ATOM 1372 C CA . ASN A 1 179 ? -4.826 -5.552 -6.583 1.00 82.31 179 ASN A CA 1
ATOM 1373 C C . ASN A 1 179 ? -3.728 -5.209 -5.576 1.00 82.31 179 ASN A C 1
ATOM 1375 O O . ASN A 1 179 ? -3.205 -4.100 -5.644 1.00 82.31 179 ASN A O 1
ATOM 1379 N N . ASP A 1 180 ? -3.312 -6.134 -4.714 1.00 85.81 180 ASP A N 1
ATOM 1380 C CA . ASP A 1 180 ? -2.141 -5.907 -3.874 1.00 85.81 180 ASP A CA 1
ATOM 1381 C C . ASP A 1 180 ? -0.865 -5.862 -4.713 1.00 85.81 180 ASP A C 1
ATOM 1383 O O . ASP A 1 180 ? -0.639 -6.682 -5.608 1.00 85.81 180 ASP A O 1
ATOM 1387 N N . PHE A 1 181 ? -0.000 -4.911 -4.381 1.00 87.00 181 PHE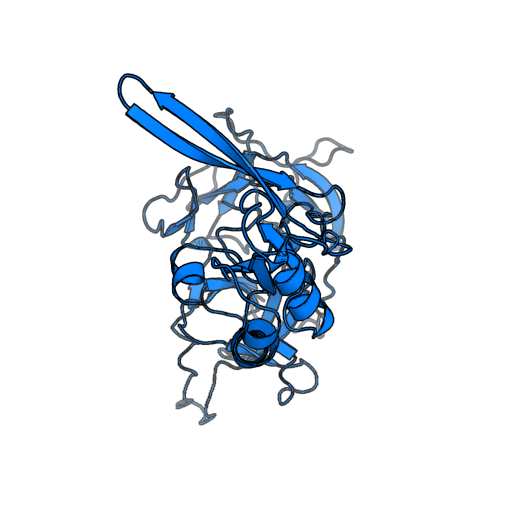 A N 1
ATOM 1388 C CA . PHE A 1 181 ? 1.381 -4.913 -4.820 1.00 87.00 181 PHE A CA 1
ATOM 1389 C C . PHE A 1 181 ? 2.202 -5.826 -3.918 1.00 87.00 181 PHE A C 1
ATOM 1391 O O . PHE A 1 181 ? 2.110 -5.787 -2.689 1.00 87.00 181 PHE A O 1
ATOM 1398 N N . TYR A 1 182 ? 3.111 -6.565 -4.527 1.00 88.44 182 TYR A N 1
ATOM 1399 C CA . TYR A 1 182 ? 4.083 -7.387 -3.829 1.00 88.44 182 TYR A CA 1
ATOM 1400 C C . TYR A 1 182 ? 5.382 -7.437 -4.627 1.00 88.44 182 TYR A C 1
ATOM 1402 O O . TYR A 1 182 ? 5.419 -7.126 -5.815 1.00 88.44 182 TYR A O 1
ATOM 1410 N N . VAL A 1 183 ? 6.469 -7.833 -3.979 1.00 87.19 183 VAL A N 1
ATOM 1411 C CA . VAL A 1 183 ? 7.721 -8.144 -4.668 1.00 87.19 183 VAL A CA 1
ATOM 1412 C C . VAL A 1 183 ? 7.910 -9.645 -4.654 1.00 87.19 183 VAL A C 1
ATOM 1414 O O . VAL A 1 183 ? 7.666 -10.286 -3.632 1.00 87.19 183 VAL A O 1
ATOM 1417 N N . ARG A 1 184 ? 8.363 -10.205 -5.776 1.00 85.38 184 ARG A N 1
ATOM 1418 C CA . ARG A 1 184 ? 8.736 -11.616 -5.878 1.00 85.38 184 ARG A CA 1
ATOM 1419 C C . ARG A 1 184 ? 10.155 -11.798 -6.388 1.00 85.38 184 ARG A C 1
ATOM 1421 O O . ARG A 1 184 ? 10.593 -11.019 -7.223 1.00 85.38 184 ARG A O 1
ATOM 1428 N N . LEU A 1 185 ? 10.839 -12.845 -5.947 1.00 80.81 185 LEU A N 1
ATOM 1429 C CA . LEU A 1 185 ? 12.124 -13.278 -6.490 1.00 80.81 185 LEU A CA 1
ATOM 1430 C C . LEU A 1 185 ? 11.921 -14.465 -7.434 1.00 80.81 185 LEU A C 1
ATOM 1432 O O . LEU A 1 185 ? 11.420 -15.507 -7.014 1.00 80.81 185 LEU A O 1
ATOM 1436 N N . LEU A 1 186 ? 12.333 -14.317 -8.694 1.00 70.88 186 LEU A N 1
ATOM 1437 C CA . LEU A 1 186 ? 12.443 -15.431 -9.636 1.00 70.88 186 LEU A CA 1
ATOM 1438 C C . LEU A 1 186 ? 13.622 -16.330 -9.252 1.00 70.88 186 LEU A C 1
ATOM 1440 O O . LEU A 1 186 ? 14.769 -15.882 -9.224 1.00 70.88 186 LEU A O 1
ATOM 1444 N N . MET A 1 187 ? 13.332 -17.604 -8.996 1.00 63.56 187 MET A N 1
ATOM 1445 C CA . MET A 1 187 ? 14.337 -18.646 -8.792 1.00 63.56 187 MET A CA 1
ATOM 1446 C C . MET A 1 187 ? 14.517 -19.498 -10.055 1.00 63.56 187 MET A C 1
ATOM 1448 O O . MET A 1 187 ? 13.708 -19.457 -10.980 1.00 63.56 187 MET A O 1
ATOM 1452 N N . SER A 1 188 ? 15.565 -20.328 -10.079 1.00 54.75 188 SER A N 1
ATOM 1453 C CA . SER A 1 188 ? 15.861 -21.268 -11.175 1.00 54.75 188 SER A CA 1
ATOM 1454 C C . SER A 1 188 ? 14.724 -22.253 -11.496 1.00 54.75 188 SER A C 1
ATOM 1456 O O . SER A 1 188 ? 14.665 -22.779 -12.606 1.00 54.75 188 SER A O 1
ATOM 1458 N N . HIS A 1 189 ? 13.802 -22.482 -10.556 1.00 59.09 189 HIS A N 1
ATOM 1459 C CA . HIS A 1 189 ? 12.563 -23.223 -10.775 1.00 59.09 189 HIS A CA 1
ATOM 1460 C C . HIS A 1 189 ? 11.436 -22.219 -11.047 1.00 59.09 189 HIS A C 1
ATOM 1462 O O . HIS A 1 189 ? 11.039 -21.483 -10.148 1.00 59.09 189 HIS A O 1
ATOM 1468 N N . GLN A 1 190 ? 10.913 -22.206 -12.277 1.00 63.72 190 GLN A N 1
ATOM 1469 C CA . GLN A 1 190 ? 10.061 -21.133 -12.825 1.00 63.72 190 GLN A CA 1
ATOM 1470 C C . GLN A 1 190 ? 8.762 -20.831 -12.056 1.00 63.72 190 GLN A C 1
ATOM 1472 O O . GLN A 1 190 ? 8.114 -19.828 -12.338 1.00 63.72 190 GLN A O 1
ATOM 1477 N N . TYR A 1 191 ? 8.380 -21.665 -11.090 1.00 75.81 191 TYR A N 1
ATOM 1478 C CA . TYR A 1 191 ? 7.085 -21.579 -10.423 1.00 75.81 191 TYR A CA 1
ATOM 1479 C C . TYR A 1 191 ? 7.167 -21.344 -8.915 1.00 75.81 191 TYR A C 1
ATOM 1481 O O . TYR A 1 191 ? 6.130 -21.292 -8.269 1.00 75.81 191 TYR A O 1
ATOM 1489 N N . HIS A 1 192 ? 8.361 -21.244 -8.329 1.00 78.94 192 HIS A N 1
ATOM 1490 C CA . HIS A 1 192 ? 8.532 -21.000 -6.892 1.00 78.94 192 HIS A CA 1
ATOM 1491 C C . HIS A 1 192 ? 9.124 -19.618 -6.688 1.00 78.94 192 HIS A C 1
ATOM 1493 O O . HIS A 1 192 ? 10.144 -19.284 -7.293 1.00 78.94 192 HIS A O 1
ATOM 1499 N N . PHE A 1 193 ? 8.485 -18.822 -5.837 1.00 83.81 193 PHE A N 1
ATOM 1500 C CA . PHE A 1 193 ? 8.883 -17.440 -5.616 1.00 83.81 193 PHE A CA 1
ATOM 1501 C C . PHE A 1 193 ? 8.997 -17.143 -4.134 1.00 83.81 193 PHE A C 1
ATOM 1503 O O . PHE A 1 193 ? 8.045 -17.378 -3.394 1.00 83.81 193 PHE A O 1
ATOM 1510 N N . PHE A 1 194 ? 10.101 -16.529 -3.717 1.00 83.25 194 PHE A N 1
ATOM 1511 C CA . PHE A 1 194 ? 10.095 -15.779 -2.464 1.00 83.25 194 PHE A CA 1
ATOM 1512 C C . PHE A 1 194 ? 9.322 -14.491 -2.659 1.00 83.25 194 PHE A C 1
ATOM 1514 O O . PHE A 1 194 ? 9.470 -13.847 -3.699 1.00 83.25 194 PHE A O 1
ATOM 1521 N N . VAL A 1 195 ? 8.526 -14.103 -1.669 1.00 85.62 195 VAL A N 1
ATOM 1522 C CA . VAL A 1 195 ? 7.717 -12.890 -1.739 1.00 85.62 195 VAL A CA 1
ATOM 1523 C C . VAL A 1 195 ? 7.820 -12.025 -0.502 1.00 85.62 195 VAL A C 1
ATOM 1525 O O . VAL A 1 195 ? 8.039 -12.511 0.605 1.00 85.62 195 VAL A O 1
ATOM 1528 N N . ALA A 1 196 ? 7.625 -10.730 -0.727 1.00 84.25 196 ALA A N 1
ATOM 1529 C CA . ALA A 1 196 ? 7.417 -9.718 0.292 1.00 84.25 196 ALA A CA 1
ATOM 1530 C C . ALA A 1 196 ? 6.148 -8.925 -0.051 1.00 84.25 196 ALA A C 1
ATOM 1532 O O . ALA A 1 196 ? 6.022 -8.386 -1.156 1.00 84.25 196 ALA A O 1
ATOM 1533 N N . VAL A 1 197 ? 5.211 -8.858 0.892 1.00 84.62 197 VAL A N 1
ATOM 1534 C CA . VAL A 1 197 ? 3.963 -8.090 0.783 1.00 84.62 197 VAL A CA 1
ATOM 1535 C C . VAL A 1 197 ? 3.737 -7.294 2.066 1.00 84.62 197 VAL A C 1
ATOM 1537 O O . VAL A 1 197 ? 4.202 -7.694 3.130 1.00 84.62 197 VAL A O 1
ATOM 1540 N N . SER A 1 198 ? 3.037 -6.165 1.972 1.00 81.44 198 SER A N 1
ATOM 1541 C CA . SER A 1 198 ? 2.597 -5.425 3.161 1.00 81.44 198 SER A CA 1
ATOM 1542 C C . SER A 1 198 ? 1.560 -6.254 3.923 1.00 81.44 198 SER A C 1
ATOM 1544 O O . SER A 1 198 ? 0.758 -6.945 3.300 1.00 81.44 198 SER A O 1
ATOM 1546 N N . ASP A 1 199 ? 1.551 -6.175 5.251 1.00 70.19 199 ASP A N 1
ATOM 1547 C CA . ASP A 1 199 ? 0.448 -6.712 6.066 1.00 70.19 199 ASP A CA 1
ATOM 1548 C C . ASP A 1 199 ? -0.750 -5.743 6.168 1.00 70.19 199 ASP A C 1
ATOM 1550 O O . ASP A 1 199 ? -1.759 -6.046 6.806 1.00 70.19 199 ASP A O 1
ATOM 1554 N N . GLY A 1 200 ? -0.641 -4.564 5.546 1.00 67.00 200 GLY A N 1
ATOM 1555 C CA . GLY A 1 200 ? -1.659 -3.517 5.541 1.00 67.00 200 GLY A CA 1
ATOM 1556 C C . GLY A 1 200 ? -1.665 -2.615 6.779 1.00 67.00 200 GLY A C 1
ATOM 1557 O O . GLY A 1 200 ? -2.400 -1.633 6.790 1.00 67.00 200 GLY A O 1
ATOM 1558 N N . VAL A 1 201 ? -0.853 -2.888 7.803 1.00 61.31 201 VAL A N 1
ATOM 1559 C CA . VAL A 1 201 ? -0.764 -2.079 9.038 1.00 61.31 201 VAL A CA 1
ATOM 1560 C C . VAL A 1 201 ? 0.657 -1.579 9.316 1.00 61.31 201 VAL A C 1
ATOM 1562 O O . VAL A 1 201 ? 1.000 -1.205 10.435 1.00 61.31 201 VAL A O 1
ATOM 1565 N N . GLY A 1 202 ? 1.490 -1.532 8.276 1.00 59.69 202 GLY A N 1
ATOM 1566 C CA . GLY A 1 202 ? 2.849 -0.997 8.336 1.00 59.69 202 GLY A CA 1
ATOM 1567 C C . GLY A 1 202 ? 3.941 -2.053 8.518 1.00 59.69 202 GLY A C 1
ATOM 1568 O O . GLY A 1 202 ? 5.123 -1.703 8.520 1.00 59.69 202 GLY A O 1
ATOM 1569 N N . GLY A 1 203 ? 3.569 -3.325 8.649 1.00 64.62 203 GLY A N 1
ATOM 1570 C CA . GLY A 1 203 ? 4.482 -4.457 8.669 1.00 64.62 203 GLY A CA 1
ATOM 1571 C C . GLY A 1 203 ? 4.578 -5.163 7.317 1.00 64.62 203 GLY A C 1
ATOM 1572 O O . GLY A 1 203 ? 4.083 -4.707 6.282 1.00 64.62 203 GLY A O 1
ATOM 1573 N N . LEU A 1 204 ? 5.291 -6.286 7.321 1.00 74.44 204 LEU A N 1
ATOM 1574 C CA . LEU A 1 204 ? 5.633 -7.034 6.121 1.00 74.44 204 LEU A CA 1
ATOM 1575 C C . LEU A 1 204 ? 5.457 -8.530 6.368 1.00 74.44 204 LEU A C 1
ATOM 1577 O O . LEU A 1 204 ? 5.960 -9.069 7.353 1.00 74.44 204 LEU A O 1
ATOM 1581 N N . ILE A 1 205 ? 4.809 -9.205 5.428 1.00 78.62 205 ILE A N 1
ATOM 1582 C CA . ILE A 1 205 ? 4.744 -10.661 5.367 1.00 78.62 205 ILE A CA 1
ATOM 1583 C C . ILE A 1 205 ? 5.776 -11.124 4.345 1.00 78.62 205 ILE A C 1
ATOM 1585 O O . ILE A 1 205 ? 5.797 -10.662 3.200 1.00 78.62 205 ILE A O 1
ATOM 1589 N N . GLN A 1 206 ? 6.632 -12.052 4.766 1.00 82.25 206 GLN A N 1
ATOM 1590 C CA . GLN A 1 206 ? 7.622 -12.692 3.911 1.00 82.25 206 GLN A CA 1
ATOM 1591 C C . GLN A 1 206 ? 7.399 -14.193 3.905 1.00 82.25 206 GLN A C 1
ATOM 1593 O O . GLN A 1 206 ? 7.249 -14.804 4.961 1.00 82.25 206 GLN A O 1
ATOM 1598 N N . GLY A 1 207 ? 7.403 -14.781 2.719 1.00 83.94 207 GLY A N 1
ATOM 1599 C CA . GLY A 1 207 ? 7.166 -16.206 2.562 1.00 83.94 207 GLY A CA 1
ATOM 1600 C C . GLY A 1 207 ? 7.407 -16.662 1.140 1.00 83.94 207 GLY A C 1
ATOM 1601 O O . GLY A 1 207 ? 8.173 -16.047 0.395 1.00 83.94 207 GLY A O 1
ATOM 1602 N N . VAL A 1 208 ? 6.728 -17.736 0.768 1.00 85.50 208 VAL A N 1
ATOM 1603 C CA . VAL A 1 208 ? 6.850 -18.365 -0.542 1.00 85.50 208 VAL A CA 1
ATOM 1604 C C . VAL A 1 208 ? 5.498 -18.485 -1.232 1.00 85.50 208 VAL A C 1
ATOM 1606 O O . VAL A 1 208 ? 4.479 -18.769 -0.605 1.00 85.50 208 VAL A O 1
ATOM 1609 N N . LEU A 1 209 ? 5.504 -18.275 -2.547 1.00 88.12 209 LEU A N 1
ATOM 1610 C CA . LEU A 1 209 ? 4.403 -18.603 -3.443 1.00 88.12 209 LEU A CA 1
ATOM 1611 C C . LEU A 1 209 ? 4.776 -19.818 -4.280 1.00 88.12 209 LEU A C 1
ATOM 1613 O O . LEU A 1 209 ? 5.857 -19.866 -4.874 1.00 88.12 209 LEU A O 1
ATOM 1617 N N . ASN A 1 210 ? 3.837 -20.750 -4.401 1.00 85.06 210 ASN A N 1
ATOM 1618 C CA . ASN A 1 210 ? 3.945 -21.868 -5.323 1.00 85.06 210 ASN A CA 1
ATOM 1619 C C . ASN A 1 210 ? 2.964 -21.674 -6.481 1.00 85.06 210 ASN A C 1
ATOM 1621 O O . ASN A 1 210 ? 1.759 -21.719 -6.282 1.00 85.06 210 ASN A O 1
ATOM 1625 N N . GLY A 1 211 ? 3.486 -21.461 -7.682 1.00 81.88 211 GLY A N 1
ATOM 1626 C CA . GLY A 1 211 ? 2.739 -21.271 -8.921 1.00 81.88 211 GLY A CA 1
ATOM 1627 C C . GLY A 1 211 ? 2.200 -22.558 -9.542 1.00 81.88 211 GLY A C 1
ATOM 1628 O O . GLY A 1 211 ? 1.385 -22.472 -10.454 1.00 81.88 211 GLY A O 1
ATOM 1629 N N . VAL A 1 212 ? 2.607 -23.735 -9.053 1.00 82.38 212 VAL A N 1
ATOM 1630 C CA . VAL A 1 212 ? 2.135 -25.038 -9.545 1.00 82.38 212 VAL A CA 1
ATOM 1631 C C . VAL A 1 212 ? 1.098 -25.622 -8.594 1.00 82.38 212 VAL A C 1
ATOM 1633 O O . VAL A 1 212 ? 1.396 -25.922 -7.438 1.00 82.38 212 VAL A O 1
ATOM 1636 N N . GLU A 1 213 ? -0.102 -25.849 -9.120 1.00 80.88 213 GLU A N 1
ATOM 1637 C CA . GLU A 1 213 ? -1.187 -26.560 -8.445 1.00 80.88 213 GLU A CA 1
ATOM 1638 C C . GLU A 1 213 ? -0.931 -28.074 -8.438 1.00 80.88 213 GLU A C 1
ATOM 1640 O O . GLU A 1 213 ? -1.111 -28.741 -7.419 1.00 80.88 213 GLU A O 1
ATOM 1645 N N . VAL A 1 214 ? -0.470 -28.630 -9.567 1.00 77.31 214 VAL A N 1
ATOM 1646 C CA . VAL A 1 214 ? -0.177 -30.066 -9.703 1.00 77.31 214 VAL A CA 1
ATOM 1647 C C . VAL A 1 214 ? 1.144 -30.281 -10.432 1.00 77.31 214 VAL A C 1
ATOM 1649 O O . VAL A 1 214 ? 1.268 -29.978 -11.618 1.00 77.31 214 VAL A O 1
ATOM 1652 N N . TYR A 1 215 ? 2.113 -30.883 -9.741 1.00 77.44 215 TYR A N 1
ATOM 1653 C CA . TYR A 1 215 ? 3.406 -31.257 -10.317 1.00 77.44 215 TYR A CA 1
ATOM 1654 C C . TYR A 1 215 ? 3.297 -32.488 -11.219 1.00 77.44 215 TYR A C 1
ATOM 1656 O O . TYR A 1 215 ? 2.925 -33.569 -10.757 1.00 77.44 215 TYR A O 1
ATOM 1664 N N . ARG A 1 216 ? 3.664 -32.339 -12.500 1.00 77.94 216 ARG A N 1
ATOM 1665 C CA . ARG A 1 216 ? 3.712 -33.440 -13.488 1.00 77.94 216 ARG A CA 1
ATOM 1666 C C . ARG A 1 216 ? 4.9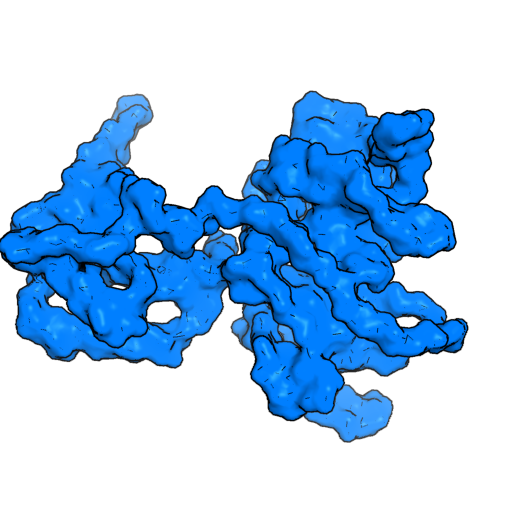24 -33.360 -14.426 1.00 77.94 216 ARG A C 1
ATOM 1668 O O . ARG A 1 216 ? 4.837 -33.754 -15.583 1.00 77.94 216 ARG A O 1
ATOM 1675 N N . GLY A 1 217 ? 6.057 -32.845 -13.946 1.00 71.69 217 GLY A N 1
ATOM 1676 C CA . GLY A 1 217 ? 7.217 -32.583 -14.807 1.00 71.69 217 GLY A CA 1
ATOM 1677 C C . GLY A 1 217 ? 6.891 -31.480 -15.817 1.00 71.69 217 GLY A C 1
ATOM 1678 O O . GLY A 1 217 ? 6.432 -30.414 -15.406 1.00 71.69 217 GLY A O 1
ATOM 1679 N N . ASP A 1 218 ? 7.072 -31.755 -17.110 1.00 69.62 218 ASP A N 1
ATOM 1680 C CA . ASP A 1 218 ? 6.824 -30.798 -18.200 1.00 69.62 218 ASP A CA 1
ATOM 1681 C C . ASP A 1 218 ? 5.332 -30.413 -18.360 1.00 69.62 218 ASP A C 1
ATOM 1683 O O . ASP A 1 218 ? 5.034 -29.351 -18.897 1.00 69.62 218 ASP A O 1
ATOM 1687 N N . ASP A 1 219 ? 4.395 -31.216 -17.831 1.00 75.38 219 ASP A N 1
ATOM 1688 C CA . ASP A 1 219 ? 2.934 -30.998 -17.912 1.00 75.38 219 ASP A CA 1
ATOM 1689 C C . ASP A 1 219 ? 2.332 -30.418 -16.613 1.00 75.38 219 ASP A C 1
ATOM 1691 O O . ASP A 1 219 ? 1.194 -30.722 -16.232 1.00 75.38 219 ASP A O 1
ATOM 1695 N N . SER A 1 220 ? 3.115 -29.653 -15.852 1.00 81.94 220 SER A N 1
ATOM 1696 C CA . SER A 1 220 ? 2.657 -29.105 -14.570 1.00 81.94 220 SER A CA 1
ATOM 1697 C C . SER A 1 220 ? 1.471 -28.146 -14.755 1.00 81.94 220 SER A C 1
ATOM 1699 O O . SER A 1 220 ? 1.466 -27.302 -15.648 1.00 81.94 220 SER A O 1
ATOM 1701 N N . VAL A 1 221 ? 0.454 -28.275 -13.898 1.00 84.50 221 VAL A N 1
ATOM 1702 C CA . VAL A 1 221 ? -0.736 -27.407 -13.918 1.00 84.50 221 VAL A CA 1
ATOM 1703 C C . VAL A 1 221 ? -0.471 -26.203 -13.029 1.00 84.50 221 VAL A C 1
ATOM 1705 O O . VAL A 1 221 ? -0.129 -26.374 -11.858 1.00 84.50 221 VAL A O 1
ATOM 1708 N N . LEU A 1 222 ? -0.616 -25.001 -13.581 1.00 87.75 222 LEU A N 1
ATOM 1709 C CA . LEU A 1 222 ? -0.401 -23.750 -12.859 1.00 87.75 222 LEU A CA 1
ATOM 1710 C C . LEU A 1 222 ? -1.658 -23.322 -12.110 1.00 87.75 222 LEU A C 1
ATOM 1712 O O . LEU A 1 222 ? -2.775 -23.539 -12.580 1.00 87.75 222 LEU A O 1
ATOM 1716 N N . PHE A 1 223 ? -1.472 -22.667 -10.967 1.00 88.56 223 PHE A N 1
ATOM 1717 C CA . PHE A 1 223 ? -2.586 -22.015 -10.293 1.00 88.56 223 PHE A CA 1
ATOM 1718 C C . PHE A 1 223 ? -3.178 -20.897 -11.171 1.00 88.56 223 PHE A C 1
ATOM 1720 O O . PHE A 1 223 ? -2.418 -20.164 -11.808 1.00 88.56 223 PHE A O 1
ATOM 1727 N N . PRO A 1 224 ? -4.505 -20.660 -11.134 1.00 87.94 224 PRO A N 1
ATOM 1728 C CA . PRO A 1 224 ? -5.157 -19.618 -11.941 1.00 87.94 224 PRO A CA 1
ATOM 1729 C C . PRO A 1 224 ? -4.601 -18.204 -11.733 1.00 87.94 224 PRO A C 1
ATOM 1731 O O . PRO A 1 224 ? -4.614 -17.372 -12.642 1.00 87.94 224 PRO A O 1
ATOM 1734 N N . TRP A 1 225 ? -4.099 -17.920 -10.530 1.00 89.31 225 TRP A N 1
ATOM 1735 C CA . TRP A 1 225 ? -3.517 -16.622 -10.225 1.00 89.31 225 TRP A CA 1
ATOM 1736 C C . TRP A 1 225 ? -2.187 -16.390 -10.946 1.00 89.31 225 TRP A C 1
ATOM 1738 O O . TRP A 1 225 ? -1.852 -15.232 -11.171 1.00 89.31 225 TRP A O 1
ATOM 1748 N N . TYR A 1 226 ? -1.446 -17.435 -11.334 1.00 88.44 226 TYR A N 1
ATOM 1749 C CA . TYR A 1 226 ? -0.080 -17.324 -11.859 1.00 88.44 226 TYR A CA 1
ATOM 1750 C C . TYR A 1 226 ? 0.008 -16.421 -13.098 1.00 88.44 226 TYR A C 1
ATOM 1752 O O . TYR A 1 226 ? 0.820 -15.496 -13.128 1.00 88.44 226 TYR A O 1
ATOM 1760 N N . ASP A 1 227 ? -0.884 -16.629 -14.069 1.00 86.56 227 ASP A N 1
ATOM 1761 C CA . ASP A 1 227 ? -0.955 -15.832 -15.304 1.00 86.56 227 ASP A CA 1
ATOM 1762 C C . ASP A 1 227 ? -1.745 -14.524 -15.135 1.00 86.56 227 ASP A C 1
ATOM 1764 O O . ASP A 1 227 ? -1.799 -13.694 -16.039 1.00 86.56 227 ASP A O 1
ATOM 1768 N N . SER A 1 228 ? -2.356 -14.323 -13.966 1.00 88.88 228 SER A N 1
ATOM 1769 C CA . SER A 1 228 ? -3.150 -13.135 -13.638 1.00 88.88 228 SER A CA 1
ATOM 1770 C C . SER A 1 228 ? -2.327 -12.066 -12.909 1.00 88.88 228 SER A C 1
ATOM 1772 O O . SER A 1 228 ? -2.897 -11.183 -12.280 1.00 88.88 228 SER A O 1
ATOM 1774 N N . GLN A 1 229 ? -0.997 -12.154 -12.912 1.00 88.44 229 GLN A N 1
ATOM 1775 C CA . GLN A 1 229 ? -0.128 -11.172 -12.261 1.00 88.44 229 GLN A CA 1
ATOM 1776 C C . GLN A 1 229 ? 0.369 -10.144 -13.277 1.00 88.44 229 GLN A C 1
ATOM 1778 O O . GLN A 1 229 ? 0.655 -10.474 -14.426 1.00 88.44 229 GLN A O 1
ATOM 1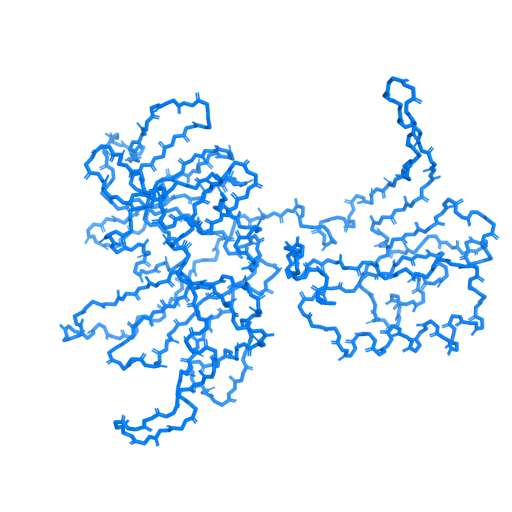783 N N . GLU A 1 230 ? 0.520 -8.900 -12.844 1.00 88.38 230 GLU A N 1
ATOM 1784 C CA . GLU A 1 230 ? 0.933 -7.787 -13.697 1.00 88.38 230 GLU A CA 1
ATOM 1785 C C . GLU A 1 230 ? 2.202 -7.133 -13.152 1.00 88.38 230 GLU A C 1
ATOM 1787 O O . GLU A 1 230 ? 2.373 -7.020 -11.942 1.00 88.38 230 GLU A O 1
ATOM 1792 N N . SER A 1 231 ? 3.114 -6.703 -14.024 1.00 87.62 231 SER A N 1
ATOM 1793 C CA . SER A 1 231 ? 4.320 -5.994 -13.588 1.00 87.62 231 SER A CA 1
ATOM 1794 C C . SER A 1 231 ? 3.978 -4.556 -13.208 1.00 87.62 231 SER A C 1
ATOM 1796 O O . SER A 1 231 ? 3.398 -3.815 -14.003 1.00 87.62 231 SER A O 1
ATOM 1798 N N . PHE A 1 232 ? 4.420 -4.109 -12.032 1.00 86.06 232 PHE A N 1
ATOM 1799 C CA . PHE A 1 232 ? 4.291 -2.702 -11.640 1.00 86.06 232 PHE A CA 1
ATOM 1800 C C . PHE A 1 232 ? 5.085 -1.766 -12.569 1.00 86.06 232 PHE A C 1
ATOM 1802 O O . PHE A 1 232 ? 4.741 -0.602 -12.731 1.00 86.06 232 PHE A O 1
ATOM 1809 N N . LEU A 1 233 ? 6.116 -2.269 -13.255 1.00 83.19 233 LEU A N 1
ATOM 1810 C CA . LEU A 1 233 ? 6.911 -1.478 -14.206 1.00 83.19 233 LEU A CA 1
ATOM 1811 C C . LEU A 1 233 ? 6.180 -1.190 -15.526 1.00 83.19 233 LEU A C 1
ATOM 1813 O O . LEU A 1 233 ? 6.685 -0.446 -16.368 1.00 83.19 233 LEU A O 1
ATOM 1817 N N . ASP A 1 234 ? 4.999 -1.770 -15.731 1.00 84.75 234 ASP A N 1
ATOM 1818 C CA . ASP A 1 234 ? 4.118 -1.396 -16.837 1.00 84.75 234 ASP A CA 1
ATOM 1819 C C . ASP A 1 234 ? 3.240 -0.173 -16.498 1.00 84.75 234 ASP A C 1
ATOM 1821 O O . ASP A 1 234 ? 2.518 0.324 -17.366 1.00 84.75 234 ASP A O 1
ATOM 1825 N N . TRP A 1 235 ? 3.343 0.351 -15.270 1.00 84.50 235 TRP A N 1
ATOM 1826 C CA . TRP A 1 235 ? 2.573 1.484 -14.753 1.00 84.50 235 TRP A CA 1
ATOM 1827 C C . TRP A 1 235 ? 3.391 2.771 -14.708 1.00 84.50 235 TRP A C 1
ATOM 1829 O O . TRP A 1 235 ? 4.620 2.742 -14.657 1.00 84.50 235 TRP A O 1
ATOM 1839 N N . ASN A 1 236 ? 2.702 3.908 -14.748 1.00 85.50 236 ASN A N 1
ATOM 1840 C CA . ASN A 1 236 ? 3.295 5.244 -14.708 1.00 85.50 236 ASN A CA 1
ATOM 1841 C C . ASN A 1 236 ? 2.325 6.223 -14.034 1.00 85.50 236 ASN A C 1
ATOM 1843 O O . ASN A 1 236 ? 1.114 5.976 -14.059 1.00 85.50 236 ASN A O 1
ATOM 1847 N N . SER A 1 237 ? 2.829 7.336 -13.499 1.00 82.00 237 SER A N 1
ATOM 1848 C CA . SER A 1 237 ? 1.958 8.413 -13.017 1.00 82.00 237 SER A CA 1
ATOM 1849 C C . SER A 1 237 ? 1.176 9.053 -14.155 1.00 82.00 237 SER A C 1
ATOM 1851 O O . SER A 1 237 ? 1.744 9.383 -15.199 1.00 82.00 237 SER A O 1
ATOM 1853 N N . ASP A 1 238 ? -0.100 9.347 -13.920 1.00 74.25 238 ASP A N 1
ATOM 1854 C CA . ASP A 1 238 ? -0.945 10.142 -14.824 1.00 74.25 238 ASP A CA 1
ATOM 1855 C C . ASP A 1 238 ? -1.367 11.503 -14.238 1.00 74.25 238 ASP A C 1
ATOM 1857 O O . ASP A 1 238 ? -2.179 12.229 -14.815 1.00 74.25 238 ASP A O 1
ATOM 1861 N N . GLY A 1 239 ? -0.781 11.876 -13.097 1.00 66.06 239 GLY A N 1
ATOM 1862 C CA . GLY A 1 239 ? -1.018 13.142 -12.403 1.00 66.06 239 GLY A CA 1
ATOM 1863 C C . GLY A 1 239 ? -2.127 13.091 -11.351 1.00 66.06 239 GLY A C 1
ATOM 1864 O O . GLY A 1 239 ? -2.102 13.913 -10.434 1.00 66.06 239 GLY A O 1
ATOM 1865 N N . ASN A 1 240 ? -3.041 12.117 -11.429 1.00 64.19 240 ASN A N 1
ATOM 1866 C CA . ASN A 1 240 ? -4.098 11.884 -10.434 1.00 64.19 240 ASN A CA 1
ATOM 1867 C C . ASN A 1 240 ? -3.970 10.520 -9.736 1.00 64.19 240 ASN A C 1
ATOM 1869 O O . ASN A 1 240 ? -4.497 10.338 -8.636 1.00 64.19 240 ASN A O 1
ATOM 1873 N N . GLY A 1 241 ? -3.252 9.585 -10.349 1.00 72.62 241 GLY A N 1
ATOM 1874 C CA . GLY A 1 241 ? -2.897 8.286 -9.804 1.00 72.62 241 GLY A CA 1
ATOM 1875 C C . GLY A 1 241 ? -1.840 7.614 -10.674 1.00 72.62 241 GLY A C 1
ATOM 1876 O O . GLY A 1 241 ? -1.101 8.281 -11.398 1.00 72.62 241 GLY A O 1
ATOM 1877 N N . ILE A 1 242 ? -1.829 6.285 -10.627 1.00 78.00 242 ILE A N 1
ATOM 1878 C CA . ILE A 1 242 ? -1.070 5.453 -11.556 1.00 78.00 242 ILE A CA 1
ATOM 1879 C C . ILE A 1 242 ? -2.014 4.779 -12.545 1.00 78.00 242 ILE A C 1
ATOM 1881 O O . ILE A 1 242 ? -3.121 4.362 -12.192 1.00 78.00 242 ILE A O 1
ATOM 1885 N N . SER A 1 243 ? -1.541 4.582 -13.766 1.00 75.56 243 SER A N 1
ATOM 1886 C CA . SER A 1 243 ? -2.243 3.785 -14.765 1.00 75.56 243 SER A CA 1
ATOM 1887 C C . SER A 1 243 ? -1.278 2.974 -15.622 1.00 75.56 243 SER A C 1
ATOM 1889 O O . SER A 1 243 ? -0.083 3.269 -15.720 1.00 75.56 243 SER A O 1
ATOM 1891 N N . LEU A 1 244 ? -1.810 1.912 -16.237 1.00 76.69 244 LEU A N 1
ATOM 1892 C CA . LEU A 1 244 ? -1.107 1.147 -17.263 1.00 76.69 244 LEU A CA 1
ATOM 1893 C C . LEU A 1 244 ? -0.655 2.091 -18.372 1.00 76.69 244 LEU A C 1
ATOM 1895 O O . LEU A 1 244 ? -1.453 2.792 -18.991 1.00 76.69 244 LEU A O 1
ATOM 1899 N N . SER A 1 245 ? 0.641 2.074 -18.636 1.00 65.81 245 SER A N 1
ATOM 1900 C CA . SER A 1 245 ? 1.295 3.052 -19.486 1.00 65.81 245 SER A CA 1
ATOM 1901 C C . SER A 1 245 ? 2.318 2.355 -20.380 1.00 65.81 245 SER A C 1
ATOM 1903 O O . SER A 1 245 ? 3.481 2.759 -20.483 1.00 65.81 245 SER A O 1
ATOM 1905 N N . SER A 1 246 ? 1.869 1.321 -21.094 1.00 55.53 246 SER A N 1
ATOM 1906 C CA . SER A 1 246 ? 2.658 0.644 -22.131 1.00 55.53 246 SER A CA 1
ATOM 1907 C C . SER A 1 246 ? 3.069 1.570 -23.293 1.00 55.53 246 SER A C 1
ATOM 1909 O O . SER A 1 246 ? 3.882 1.175 -24.125 1.00 55.53 246 SER A O 1
ATOM 1911 N N . SER A 1 247 ? 2.560 2.810 -23.337 1.00 52.09 247 SER A N 1
ATOM 1912 C CA . SER A 1 247 ? 2.824 3.818 -24.372 1.00 52.09 247 SER A CA 1
ATOM 1913 C C . SER A 1 247 ? 3.551 5.096 -23.910 1.00 52.09 247 SER A C 1
ATOM 1915 O O . SER A 1 247 ? 3.776 5.964 -24.749 1.00 52.09 247 SER A O 1
ATOM 1917 N N . SER A 1 248 ? 3.929 5.245 -22.631 1.00 55.78 248 SER A N 1
ATOM 1918 C CA . SER A 1 248 ? 4.468 6.524 -22.091 1.00 55.78 248 SER A CA 1
ATOM 1919 C C . SER A 1 248 ? 5.877 6.419 -21.499 1.00 55.78 248 SER A C 1
ATOM 1921 O O . SER A 1 248 ? 6.234 7.143 -20.571 1.00 55.78 248 SER A O 1
ATOM 1923 N N . ALA A 1 249 ? 6.683 5.509 -22.043 1.00 70.50 249 ALA A N 1
ATOM 1924 C CA . ALA A 1 249 ? 8.114 5.429 -21.789 1.00 70.50 249 ALA A CA 1
ATOM 1925 C C . ALA A 1 249 ? 8.795 6.788 -22.027 1.00 70.50 249 ALA A C 1
ATOM 1927 O O . ALA A 1 249 ? 8.698 7.351 -23.118 1.00 70.50 249 ALA A O 1
ATOM 1928 N N . VAL A 1 250 ? 9.501 7.303 -21.020 1.00 81.12 250 VAL A N 1
ATOM 1929 C CA . VAL A 1 250 ? 10.257 8.559 -21.135 1.00 81.12 250 VAL A CA 1
ATOM 1930 C C . VAL A 1 250 ? 11.745 8.242 -21.260 1.00 81.12 250 VAL A C 1
ATOM 1932 O O . VAL A 1 250 ? 12.253 7.333 -20.607 1.00 81.12 250 VAL A O 1
ATOM 1935 N N . THR A 1 251 ? 12.457 8.991 -22.098 1.00 87.62 251 THR A N 1
ATOM 1936 C CA . THR A 1 251 ? 13.925 8.991 -22.113 1.00 87.62 251 THR A CA 1
ATOM 1937 C C . THR A 1 251 ? 14.423 10.097 -21.195 1.00 87.62 251 THR A C 1
ATOM 1939 O O . THR A 1 251 ? 14.028 11.254 -21.350 1.00 87.62 251 THR A O 1
ATOM 1942 N N . ILE A 1 252 ? 15.279 9.743 -20.240 1.00 86.94 252 ILE A N 1
ATOM 1943 C CA . ILE A 1 252 ? 15.882 10.680 -19.288 1.00 86.94 252 ILE A CA 1
ATOM 1944 C C . ILE A 1 252 ? 17.389 10.467 -19.345 1.00 86.94 252 ILE A C 1
ATOM 1946 O O . ILE A 1 252 ? 17.878 9.391 -19.012 1.00 86.94 252 ILE A O 1
ATOM 1950 N N . ASP A 1 253 ? 18.123 11.485 -19.789 1.00 87.25 253 ASP A N 1
ATOM 1951 C CA . ASP A 1 253 ? 19.553 11.396 -20.093 1.00 87.25 253 ASP A CA 1
ATOM 1952 C C . ASP A 1 253 ? 19.871 10.209 -21.026 1.00 87.25 253 ASP A C 1
ATOM 1954 O O . ASP A 1 253 ? 19.463 10.205 -22.188 1.00 87.25 253 ASP A O 1
ATOM 1958 N N . THR A 1 254 ? 20.600 9.205 -20.532 1.00 85.25 254 THR A N 1
ATOM 1959 C CA . THR A 1 254 ? 20.950 7.972 -21.252 1.00 85.25 254 THR A CA 1
ATOM 1960 C C . THR A 1 254 ? 20.012 6.802 -20.953 1.00 85.25 254 THR A C 1
ATOM 1962 O O . THR A 1 254 ? 20.129 5.766 -21.604 1.00 85.25 254 THR A O 1
ATOM 1965 N N . MET A 1 255 ? 19.098 6.947 -19.988 1.00 85.56 255 MET A N 1
ATOM 1966 C CA . MET A 1 255 ? 18.150 5.907 -19.590 1.00 85.56 255 MET A CA 1
ATOM 1967 C C . MET A 1 255 ? 16.991 5.858 -20.583 1.00 85.56 255 MET A C 1
ATOM 1969 O O . MET A 1 255 ? 16.370 6.882 -20.898 1.00 85.56 255 MET A O 1
ATOM 1973 N N . THR A 1 256 ? 16.687 4.659 -21.070 1.00 83.06 256 THR A N 1
ATOM 1974 C CA . THR A 1 256 ? 15.614 4.434 -22.044 1.00 83.06 256 THR A CA 1
ATOM 1975 C C . THR A 1 256 ? 14.520 3.586 -21.422 1.00 83.06 256 THR A C 1
ATOM 1977 O O . THR A 1 256 ? 14.817 2.660 -20.680 1.00 83.06 256 THR A O 1
ATOM 1980 N N . ASP A 1 257 ? 13.257 3.870 -21.745 1.00 85.69 257 ASP A N 1
ATOM 1981 C CA . ASP A 1 257 ? 12.109 3.163 -21.159 1.00 85.69 257 ASP A CA 1
ATOM 1982 C C . ASP A 1 257 ? 11.921 3.420 -19.650 1.00 85.69 257 ASP A C 1
ATOM 1984 O O . ASP A 1 257 ? 11.647 2.512 -18.863 1.00 85.69 257 ASP A O 1
ATOM 1988 N N . CYS A 1 258 ? 12.050 4.687 -19.237 1.00 87.31 258 CYS A N 1
ATOM 1989 C CA . CYS A 1 258 ? 11.780 5.095 -17.861 1.00 87.31 258 CYS A CA 1
ATOM 1990 C C . CYS A 1 258 ? 10.277 5.175 -17.579 1.00 87.31 258 CYS A C 1
ATOM 1992 O O . CYS A 1 258 ? 9.494 5.674 -18.395 1.00 87.31 258 CYS A O 1
ATOM 1994 N N . ARG A 1 259 ? 9.891 4.736 -16.382 1.00 87.12 259 ARG A N 1
ATOM 1995 C CA . ARG A 1 259 ? 8.640 5.093 -15.709 1.00 87.12 259 ARG A CA 1
ATOM 1996 C C . ARG A 1 259 ? 8.927 6.197 -14.707 1.00 87.12 259 ARG A C 1
ATOM 1998 O O . ARG A 1 259 ? 9.962 6.172 -14.045 1.00 87.12 259 ARG A O 1
ATOM 2005 N N . VAL A 1 260 ? 8.040 7.174 -14.632 1.00 88.19 260 VAL A N 1
ATOM 2006 C CA . VAL A 1 260 ? 8.138 8.305 -13.719 1.00 88.19 260 VAL A CA 1
ATOM 2007 C C . VAL A 1 260 ? 7.064 8.135 -12.662 1.00 88.19 260 VAL A C 1
ATOM 2009 O O . VAL A 1 260 ? 5.897 7.972 -12.989 1.00 88.19 260 VAL A O 1
ATOM 2012 N N . PHE A 1 261 ? 7.476 8.170 -11.402 1.00 87.38 261 PHE A N 1
ATOM 2013 C CA . PHE A 1 261 ? 6.570 8.080 -10.269 1.00 87.38 261 PHE A CA 1
ATOM 2014 C C . PHE A 1 261 ? 6.737 9.297 -9.377 1.00 87.38 261 PHE A C 1
ATOM 2016 O O . PHE A 1 261 ? 7.850 9.642 -8.983 1.00 87.38 261 PHE A O 1
ATOM 2023 N N . LYS A 1 262 ? 5.634 9.940 -9.034 1.00 86.44 262 LYS A N 1
ATOM 2024 C CA . LYS A 1 262 ? 5.532 11.014 -8.061 1.00 86.44 262 LYS A CA 1
ATOM 2025 C C . LYS A 1 262 ? 5.388 10.444 -6.653 1.00 86.44 262 LYS A C 1
ATOM 2027 O O . LYS A 1 262 ? 4.564 9.583 -6.368 1.00 86.44 262 LYS A O 1
ATOM 2032 N N . LEU A 1 263 ? 6.180 10.979 -5.736 1.00 82.25 263 LEU A N 1
ATOM 2033 C CA . LEU A 1 263 ? 6.199 10.562 -4.348 1.00 82.25 263 LEU A CA 1
ATOM 2034 C C . LEU A 1 263 ? 4.990 11.112 -3.591 1.00 82.25 263 LEU A C 1
ATOM 2036 O O . LEU A 1 263 ? 4.809 12.329 -3.502 1.00 82.25 263 LEU A O 1
ATOM 2040 N N . ARG A 1 264 ? 4.193 10.236 -2.980 1.00 76.56 264 ARG A N 1
ATOM 2041 C CA . ARG A 1 264 ? 3.070 10.634 -2.112 1.00 76.56 264 ARG A CA 1
ATOM 2042 C C . ARG A 1 264 ? 3.465 10.929 -0.672 1.00 76.56 264 ARG A C 1
ATOM 2044 O O . ARG A 1 264 ? 2.770 11.662 0.023 1.00 76.56 264 ARG A O 1
ATOM 2051 N N . HIS A 1 265 ? 4.611 10.417 -0.253 1.00 71.56 265 HIS A N 1
ATOM 2052 C CA . HIS A 1 265 ? 5.191 10.641 1.064 1.00 71.56 265 HIS A CA 1
ATOM 2053 C C . HIS A 1 265 ? 6.693 10.909 0.920 1.00 71.56 265 HIS A C 1
ATOM 2055 O O . HIS A 1 265 ? 7.250 10.707 -0.160 1.00 71.56 265 HIS A O 1
ATOM 2061 N N . PRO A 1 266 ? 7.373 11.398 1.968 1.00 74.31 266 PRO A N 1
ATOM 2062 C CA . PRO A 1 266 ? 8.827 11.414 1.968 1.00 74.31 266 PRO A CA 1
ATOM 2063 C C . PRO A 1 266 ? 9.377 9.988 1.817 1.00 74.31 266 PRO A C 1
ATOM 2065 O O . PRO A 1 266 ? 8.933 9.087 2.526 1.00 74.31 266 PRO A O 1
ATOM 2068 N N . ALA A 1 267 ? 10.333 9.785 0.911 1.00 77.69 267 ALA A N 1
ATOM 2069 C CA . ALA A 1 267 ? 10.921 8.472 0.651 1.00 77.69 267 ALA A CA 1
ATOM 2070 C C . ALA A 1 267 ? 12.342 8.393 1.193 1.00 77.69 267 ALA A C 1
ATOM 2072 O O . ALA A 1 267 ? 13.188 9.214 0.834 1.00 77.69 267 ALA A O 1
ATOM 2073 N N . LEU A 1 268 ? 12.630 7.375 2.003 1.00 79.00 268 LEU A N 1
ATOM 2074 C CA . LEU A 1 268 ? 14.012 7.035 2.316 1.00 79.00 268 LEU A CA 1
ATOM 2075 C C . LEU A 1 268 ? 14.704 6.576 1.031 1.00 79.00 268 LEU A C 1
ATOM 2077 O O . LEU A 1 268 ? 14.150 5.786 0.265 1.00 79.00 268 LEU A O 1
ATOM 2081 N N . TRP A 1 269 ? 15.928 7.041 0.813 1.00 83.62 269 TRP A N 1
ATOM 2082 C CA . TRP A 1 269 ? 16.795 6.461 -0.198 1.00 83.62 269 TRP A CA 1
ATOM 2083 C C . TRP A 1 269 ? 18.128 6.054 0.414 1.00 83.62 269 TRP A C 1
ATOM 2085 O O . TRP A 1 269 ? 18.642 6.653 1.367 1.00 83.62 269 TRP A O 1
ATOM 2095 N N . LEU A 1 270 ? 18.673 4.984 -0.134 1.00 80.25 270 LEU A N 1
ATOM 2096 C CA . LEU A 1 270 ? 19.884 4.342 0.329 1.00 80.25 270 LEU A CA 1
ATOM 2097 C C . LEU A 1 270 ? 20.705 3.871 -0.855 1.00 80.25 270 LEU A C 1
ATOM 2099 O O . LEU A 1 270 ? 20.241 3.831 -1.991 1.00 80.25 270 LEU A O 1
ATOM 2103 N N . TRP A 1 271 ? 21.959 3.551 -0.593 1.00 78.19 271 TRP A N 1
ATOM 2104 C CA . TRP A 1 271 ? 22.866 3.092 -1.623 1.00 78.19 271 TRP A CA 1
ATOM 2105 C C . TRP A 1 271 ? 23.852 2.076 -1.081 1.00 78.19 271 TRP A C 1
ATOM 2107 O O . TRP A 1 271 ? 24.108 1.993 0.124 1.00 78.19 271 TRP A O 1
ATOM 2117 N N . THR A 1 272 ? 24.384 1.269 -1.989 1.00 69.38 272 THR A N 1
ATOM 2118 C CA . THR A 1 272 ? 25.313 0.191 -1.665 1.00 69.38 272 THR A CA 1
ATOM 2119 C C . THR A 1 272 ? 26.694 0.499 -2.214 1.00 69.38 272 THR A C 1
ATOM 2121 O O . THR A 1 272 ? 26.852 0.885 -3.371 1.00 69.38 272 THR A O 1
ATOM 2124 N N . THR A 1 273 ? 27.708 0.279 -1.385 1.00 64.50 273 THR A N 1
ATOM 2125 C CA . THR A 1 273 ? 29.111 0.254 -1.822 1.00 64.50 273 THR A CA 1
ATOM 2126 C C . THR A 1 273 ? 29.437 -1.069 -2.524 1.00 64.50 273 THR A C 1
ATOM 2128 O O . THR A 1 273 ? 28.702 -2.045 -2.388 1.00 64.50 273 THR A O 1
ATOM 2131 N N . SER A 1 274 ? 30.579 -1.151 -3.212 1.00 57.81 274 SER A N 1
ATOM 2132 C CA . SER A 1 274 ? 31.085 -2.405 -3.802 1.00 57.81 274 SER A CA 1
ATOM 2133 C C . SER A 1 274 ? 31.345 -3.524 -2.779 1.00 57.81 274 SER A C 1
ATOM 2135 O O . SER A 1 274 ? 31.511 -4.677 -3.161 1.00 57.81 274 SER A O 1
ATOM 2137 N N . GLN A 1 275 ? 31.371 -3.193 -1.484 1.00 53.84 275 GLN A N 1
ATOM 2138 C CA . GLN A 1 275 ? 31.453 -4.138 -0.365 1.00 53.84 275 GLN A CA 1
ATOM 2139 C C . GLN A 1 275 ? 30.072 -4.477 0.230 1.00 53.84 275 GLN A C 1
ATOM 2141 O O . GLN A 1 275 ? 29.999 -4.956 1.356 1.00 53.84 275 GLN A O 1
ATOM 2146 N N . GLU A 1 276 ? 28.980 -4.147 -0.470 1.00 55.53 276 GLU A N 1
ATOM 2147 C CA . GLU A 1 276 ? 27.579 -4.356 -0.063 1.00 55.53 276 GLU A CA 1
ATOM 2148 C C . GLU A 1 276 ? 27.174 -3.688 1.267 1.00 55.53 276 GLU A C 1
ATOM 2150 O O . GLU A 1 276 ? 26.064 -3.883 1.761 1.00 55.53 276 GLU A O 1
ATOM 2155 N N . SER A 1 277 ? 28.028 -2.829 1.839 1.00 61.41 277 SER A N 1
ATOM 2156 C CA . SER A 1 277 ? 27.646 -2.047 3.014 1.00 61.41 277 SER A CA 1
ATOM 2157 C C . SER A 1 277 ? 26.623 -0.986 2.609 1.00 61.41 277 SER A C 1
ATOM 2159 O O . SER A 1 277 ? 26.885 -0.161 1.723 1.00 61.41 277 SER A O 1
ATOM 2161 N N . GLN A 1 278 ? 25.446 -1.052 3.236 1.00 69.25 278 GLN A N 1
ATOM 2162 C CA . GLN A 1 278 ? 24.352 -0.113 3.025 1.00 69.25 278 GLN A CA 1
ATOM 2163 C C . GLN A 1 278 ? 24.676 1.229 3.679 1.00 69.25 278 GLN A C 1
ATOM 2165 O O . GLN A 1 278 ? 25.221 1.303 4.789 1.00 69.25 278 GLN A O 1
ATOM 2170 N N . ARG A 1 279 ? 24.325 2.302 2.981 1.00 73.06 279 ARG A N 1
ATOM 2171 C CA . ARG A 1 279 ? 24.450 3.677 3.449 1.00 73.06 279 ARG A CA 1
ATOM 2172 C C . ARG A 1 279 ? 23.116 4.375 3.262 1.00 73.06 279 ARG A C 1
ATOM 2174 O O . ARG A 1 279 ? 22.523 4.306 2.188 1.00 73.06 279 ARG A O 1
ATOM 2181 N N . VAL A 1 280 ? 22.656 5.050 4.309 1.00 77.81 280 VAL A N 1
ATOM 2182 C CA . VAL A 1 280 ? 21.504 5.947 4.209 1.00 77.81 280 VAL A CA 1
ATOM 2183 C C . VAL A 1 280 ? 21.955 7.175 3.431 1.00 77.81 280 VAL A C 1
ATOM 2185 O O . VAL A 1 280 ? 22.910 7.835 3.832 1.00 77.81 280 VAL A O 1
ATOM 2188 N N . GLY A 1 281 ? 21.301 7.433 2.302 1.00 72.62 281 GLY A N 1
ATOM 2189 C CA . GLY A 1 281 ? 21.591 8.589 1.464 1.00 72.62 281 GLY A CA 1
ATOM 2190 C C . GLY A 1 281 ? 20.802 9.828 1.878 1.00 72.62 281 GLY A C 1
ATOM 2191 O O . GLY A 1 281 ? 21.288 10.940 1.726 1.00 72.62 281 GLY A O 1
ATOM 2192 N N . GLY A 1 282 ? 19.596 9.641 2.422 1.00 79.81 282 GLY A N 1
ATOM 2193 C CA . GLY A 1 282 ? 18.752 10.725 2.917 1.00 79.81 282 GLY A CA 1
ATOM 2194 C C . GLY A 1 282 ? 17.274 10.478 2.639 1.00 79.81 282 GLY A C 1
ATOM 2195 O O . GLY A 1 282 ? 16.845 9.343 2.438 1.00 79.81 282 GLY A O 1
ATOM 2196 N N . VAL A 1 283 ? 16.488 11.554 2.620 1.00 80.25 283 VAL A N 1
ATOM 2197 C CA . VAL A 1 283 ? 15.038 11.493 2.399 1.00 80.25 283 VAL A CA 1
ATOM 2198 C C . VAL A 1 283 ? 14.661 12.386 1.223 1.00 80.25 283 VAL A C 1
ATOM 2200 O O . VAL A 1 283 ? 14.917 13.589 1.241 1.00 80.25 283 VAL A O 1
ATOM 2203 N N . LEU A 1 284 ? 14.037 11.800 0.203 1.00 82.31 284 LEU A N 1
ATOM 2204 C CA . LEU A 1 284 ? 13.407 12.549 -0.877 1.00 82.31 284 LEU A CA 1
ATOM 2205 C C . LEU A 1 284 ? 12.095 13.164 -0.375 1.00 82.31 284 LEU A C 1
ATOM 2207 O O . LEU A 1 284 ? 11.342 12.493 0.335 1.00 82.31 284 LEU A O 1
ATOM 2211 N N . PRO A 1 285 ? 11.787 14.420 -0.730 1.00 80.81 285 PRO A N 1
ATOM 2212 C CA . PRO A 1 285 ? 10.583 15.076 -0.249 1.00 80.81 285 PRO A CA 1
ATOM 2213 C C . PRO A 1 285 ? 9.326 14.550 -0.948 1.00 80.81 285 PRO A C 1
ATOM 2215 O O . PRO A 1 285 ? 9.359 14.117 -2.101 1.00 80.81 285 PRO A O 1
ATOM 2218 N N . MET A 1 286 ? 8.187 14.685 -0.267 1.00 78.56 286 MET A N 1
ATOM 2219 C CA . MET A 1 286 ? 6.869 14.492 -0.873 1.00 78.56 286 MET A CA 1
ATOM 2220 C C . MET A 1 286 ? 6.729 15.337 -2.151 1.00 78.56 286 MET A C 1
ATOM 2222 O O . MET A 1 286 ? 7.214 16.468 -2.224 1.00 78.56 286 MET A O 1
ATOM 2226 N N . ASN A 1 287 ? 6.019 14.797 -3.139 1.00 80.75 287 ASN A N 1
ATOM 2227 C CA . ASN A 1 287 ? 5.841 15.317 -4.494 1.00 80.75 287 ASN A CA 1
ATOM 2228 C C . ASN A 1 287 ? 7.097 15.323 -5.374 1.00 80.75 287 ASN A C 1
ATOM 2230 O O . ASN A 1 287 ? 6.983 15.716 -6.534 1.00 80.75 287 ASN A O 1
ATOM 2234 N N . ALA A 1 288 ? 8.273 14.908 -4.892 1.00 88.69 288 ALA A N 1
ATOM 2235 C CA . ALA A 1 288 ? 9.377 14.640 -5.809 1.00 88.69 288 ALA A CA 1
ATOM 2236 C C . ALA A 1 288 ? 8.974 13.550 -6.808 1.00 88.69 288 ALA A C 1
ATOM 2238 O O . ALA A 1 288 ? 8.107 12.735 -6.526 1.00 88.69 288 ALA A O 1
ATOM 2239 N N . GLU A 1 289 ? 9.594 13.534 -7.973 1.00 91.62 289 GLU A N 1
ATOM 2240 C CA . GLU A 1 289 ? 9.397 12.492 -8.970 1.00 91.62 289 GLU A CA 1
ATOM 2241 C C . GLU A 1 289 ? 10.677 11.676 -9.090 1.00 91.62 289 GLU A C 1
ATOM 2243 O O . GLU A 1 289 ? 11.773 12.238 -9.085 1.00 91.62 289 GLU A O 1
ATOM 2248 N N . VAL A 1 290 ? 10.545 10.360 -9.199 1.00 91.88 290 VAL A N 1
ATOM 2249 C CA . VAL A 1 290 ? 11.644 9.416 -9.404 1.00 91.88 290 VAL A CA 1
ATOM 2250 C C . VAL A 1 290 ? 11.472 8.711 -10.741 1.00 91.88 290 VAL A C 1
ATOM 2252 O O . VAL A 1 290 ? 10.352 8.435 -11.167 1.00 91.88 290 VAL A O 1
ATOM 2255 N N . ALA A 1 291 ? 12.585 8.431 -11.411 1.00 90.56 291 ALA A N 1
ATOM 2256 C CA . ALA A 1 291 ? 12.600 7.688 -12.660 1.00 90.56 291 ALA A CA 1
ATOM 2257 C C . ALA A 1 291 ? 13.159 6.281 -12.449 1.00 90.56 291 ALA A C 1
ATOM 2259 O O . ALA A 1 291 ? 14.287 6.114 -11.975 1.00 90.56 291 ALA A O 1
ATOM 2260 N N . ILE A 1 292 ? 12.380 5.286 -12.864 1.00 87.75 292 ILE A N 1
ATOM 2261 C CA . ILE A 1 292 ? 12.718 3.867 -12.799 1.00 87.75 292 ILE A CA 1
ATOM 2262 C C . ILE A 1 292 ? 12.886 3.353 -14.224 1.00 87.75 292 ILE A C 1
ATOM 2264 O O . ILE A 1 292 ? 11.948 3.386 -15.020 1.00 87.75 292 ILE A O 1
ATOM 2268 N N . GLU A 1 293 ? 14.082 2.879 -14.555 1.00 85.38 293 GLU A N 1
ATOM 2269 C CA . GLU A 1 293 ? 14.362 2.295 -15.865 1.00 85.38 293 GLU A CA 1
ATOM 2270 C C . GLU A 1 293 ? 13.956 0.823 -15.889 1.00 85.38 293 GLU A C 1
ATOM 2272 O O . GLU A 1 293 ? 14.462 0.014 -15.108 1.00 85.38 293 GLU A O 1
ATOM 2277 N N . ARG A 1 294 ? 13.068 0.451 -16.815 1.00 80.62 294 ARG A N 1
ATOM 2278 C CA . ARG A 1 294 ? 12.566 -0.924 -16.904 1.00 80.62 294 ARG A CA 1
ATOM 2279 C C . ARG A 1 294 ? 13.647 -1.936 -17.303 1.00 80.62 294 ARG A C 1
ATOM 2281 O O . ARG A 1 294 ? 13.516 -3.109 -16.975 1.00 80.62 294 ARG A O 1
ATOM 2288 N N . SER A 1 295 ? 14.703 -1.511 -17.992 1.00 71.81 295 SER A N 1
ATOM 2289 C CA . SER A 1 295 ? 15.756 -2.391 -18.520 1.00 71.81 295 SER A CA 1
ATOM 2290 C C . SER A 1 295 ? 16.808 -2.827 -17.482 1.00 71.81 295 SER A C 1
ATOM 2292 O O . SER A 1 295 ? 17.575 -3.752 -17.750 1.00 71.81 295 SER A O 1
ATOM 2294 N N . LEU A 1 296 ? 16.865 -2.181 -16.312 1.00 68.44 296 LEU A N 1
ATOM 2295 C CA . LEU A 1 296 ? 17.874 -2.432 -15.273 1.00 68.44 296 LEU A CA 1
ATOM 2296 C C . LEU A 1 296 ? 17.372 -3.413 -14.209 1.00 68.44 296 LEU A C 1
ATOM 2298 O O . LEU A 1 296 ? 16.171 -3.492 -14.022 1.00 68.44 296 LEU A O 1
ATOM 2302 N N . PRO A 1 297 ? 18.237 -4.118 -13.456 1.00 61.56 297 PRO A N 1
ATOM 2303 C CA . PRO A 1 297 ? 17.805 -4.861 -12.271 1.00 61.56 297 PRO A CA 1
ATOM 2304 C C . PRO A 1 297 ? 17.227 -3.882 -11.245 1.00 61.56 297 PRO A C 1
ATOM 2306 O O . PRO A 1 297 ? 17.941 -3.041 -10.698 1.00 61.56 297 PRO A O 1
ATOM 2309 N N . GLN A 1 298 ? 15.912 -3.942 -11.045 1.00 66.00 298 GLN A N 1
ATOM 2310 C CA . GLN A 1 298 ? 15.190 -2.809 -10.481 1.00 66.00 298 GLN A CA 1
ATOM 2311 C C . GLN A 1 298 ? 15.187 -2.806 -8.960 1.00 66.00 298 GLN A C 1
ATOM 2313 O O . GLN A 1 298 ? 14.975 -1.751 -8.400 1.00 66.00 298 GLN A O 1
ATOM 2318 N N . LEU A 1 299 ? 15.407 -3.917 -8.260 1.00 70.25 299 LEU A N 1
ATOM 2319 C CA . LEU A 1 299 ? 15.259 -3.960 -6.798 1.00 70.25 299 LEU A CA 1
ATOM 2320 C C . LEU A 1 299 ? 16.574 -4.291 -6.095 1.00 70.25 299 LEU A C 1
ATOM 2322 O O . LEU A 1 299 ? 17.437 -4.983 -6.636 1.00 70.25 299 LEU A O 1
ATOM 2326 N N . GLY A 1 300 ? 16.729 -3.777 -4.875 1.00 63.00 300 GLY A N 1
ATOM 2327 C CA . GLY A 1 300 ? 17.913 -4.015 -4.059 1.00 63.00 300 GLY A CA 1
ATOM 2328 C C . GLY A 1 300 ? 18.055 -5.497 -3.726 1.00 63.00 300 GLY A C 1
ATOM 2329 O O . GLY A 1 300 ? 17.200 -6.058 -3.048 1.00 63.00 300 GLY A O 1
ATOM 2330 N N . LYS A 1 301 ? 19.162 -6.127 -4.140 1.00 64.69 301 LYS A N 1
ATOM 2331 C CA . LYS A 1 301 ? 19.404 -7.568 -3.928 1.00 64.69 301 LYS A CA 1
ATOM 2332 C C . LYS A 1 301 ? 19.216 -8.000 -2.466 1.00 64.69 301 LYS A C 1
ATOM 2334 O O . LYS A 1 301 ? 18.600 -9.026 -2.197 1.00 64.69 301 LYS A O 1
ATOM 2339 N N . SER A 1 302 ? 19.717 -7.186 -1.538 1.00 60.41 302 SER A N 1
ATOM 2340 C CA . SER A 1 302 ? 19.610 -7.417 -0.091 1.00 60.41 302 SER A CA 1
ATOM 2341 C C . SER A 1 302 ? 18.444 -6.659 0.559 1.00 60.41 302 SER A C 1
ATOM 2343 O O . SER A 1 302 ? 18.200 -6.847 1.743 1.00 60.41 302 SER A O 1
ATOM 2345 N N . ASN A 1 303 ? 17.732 -5.805 -0.192 1.00 65.12 303 ASN A N 1
ATOM 2346 C CA . ASN A 1 303 ? 16.572 -5.038 0.277 1.00 65.12 303 ASN A CA 1
ATOM 2347 C C . ASN A 1 303 ? 15.495 -4.992 -0.819 1.00 65.12 303 ASN A C 1
ATOM 2349 O O . ASN A 1 303 ? 15.404 -4.002 -1.552 1.00 65.12 303 ASN A O 1
ATOM 2353 N N . PRO A 1 304 ? 14.645 -6.022 -0.930 1.00 69.56 304 PRO A N 1
ATOM 2354 C CA . PRO A 1 304 ? 13.617 -6.069 -1.970 1.00 69.56 304 PRO A CA 1
ATOM 2355 C C . PRO A 1 304 ? 12.534 -4.991 -1.806 1.00 69.56 304 PRO A C 1
ATOM 2357 O O . PRO A 1 304 ? 11.741 -4.785 -2.716 1.00 69.56 304 PRO A O 1
ATOM 2360 N N . ASN A 1 305 ? 12.523 -4.272 -0.677 1.00 73.31 305 ASN A N 1
ATOM 2361 C CA . ASN A 1 305 ? 11.657 -3.117 -0.438 1.00 73.31 305 ASN A CA 1
ATOM 2362 C C . ASN A 1 305 ? 12.141 -1.822 -1.088 1.00 73.31 305 ASN A C 1
ATOM 2364 O O . ASN A 1 305 ? 11.443 -0.822 -0.991 1.00 73.31 305 ASN A O 1
ATOM 2368 N N . PHE A 1 306 ? 13.316 -1.808 -1.714 1.00 80.69 306 PHE A N 1
ATOM 2369 C CA . PHE A 1 306 ? 13.855 -0.611 -2.341 1.00 80.69 306 PHE A CA 1
ATOM 2370 C C . PHE A 1 306 ? 14.071 -0.838 -3.833 1.00 80.69 306 PHE A C 1
ATOM 2372 O O . PHE A 1 306 ? 14.572 -1.885 -4.247 1.00 80.69 306 PHE A O 1
ATOM 2379 N N . ILE A 1 307 ? 13.724 0.170 -4.627 1.00 83.12 307 ILE A N 1
ATOM 2380 C CA . ILE A 1 307 ? 13.790 0.167 -6.085 1.00 83.12 307 ILE A CA 1
ATOM 2381 C C . ILE A 1 307 ? 14.845 1.146 -6.594 1.00 83.12 307 ILE A C 1
ATOM 2383 O O . ILE A 1 307 ? 14.978 2.260 -6.098 1.00 83.12 307 ILE A O 1
ATOM 2387 N N . LEU A 1 308 ? 15.636 0.709 -7.564 1.00 85.00 308 LEU A N 1
ATOM 2388 C CA . LEU A 1 308 ? 16.709 1.443 -8.205 1.00 85.00 308 LEU A CA 1
ATOM 2389 C C . LEU A 1 308 ? 16.120 2.629 -8.968 1.00 85.00 308 LEU A C 1
ATOM 2391 O O . LEU A 1 308 ? 15.392 2.462 -9.949 1.00 85.00 308 LEU A O 1
ATOM 2395 N N . CYS A 1 309 ? 16.501 3.828 -8.546 1.00 88.12 309 CYS A N 1
ATOM 2396 C CA . CYS A 1 309 ? 16.072 5.083 -9.148 1.00 88.12 309 CYS A CA 1
ATOM 2397 C C . CYS A 1 309 ? 17.309 5.921 -9.432 1.00 88.12 309 CYS A C 1
ATOM 2399 O O . CYS A 1 309 ? 17.837 6.548 -8.527 1.00 88.12 309 CYS A O 1
ATOM 2401 N N . LYS A 1 310 ? 17.789 5.978 -10.676 1.00 88.00 310 LYS A N 1
ATOM 2402 C CA . LYS A 1 310 ? 19.018 6.735 -11.001 1.00 88.00 310 LYS A CA 1
ATOM 2403 C C . LYS A 1 310 ? 18.816 8.246 -11.083 1.00 88.00 310 LYS A C 1
ATOM 2405 O O . LYS A 1 310 ? 19.786 9.007 -11.029 1.00 88.00 310 LYS A O 1
ATOM 2410 N N . ARG A 1 311 ? 17.567 8.683 -11.257 1.00 92.94 311 ARG A N 1
ATOM 2411 C CA . ARG A 1 311 ? 17.206 10.088 -11.441 1.00 92.94 311 ARG A CA 1
ATOM 2412 C C . ARG A 1 311 ? 15.979 10.445 -10.619 1.00 92.94 311 ARG A C 1
ATOM 2414 O O . ARG A 1 311 ? 15.045 9.651 -10.507 1.00 92.94 311 ARG A O 1
ATOM 2421 N N . TRP A 1 312 ? 15.983 11.657 -10.079 1.00 94.62 312 TRP A N 1
ATOM 2422 C CA . TRP A 1 312 ? 14.840 12.245 -9.387 1.00 94.62 312 TRP A CA 1
ATOM 2423 C C . TRP A 1 312 ? 14.735 13.748 -9.669 1.00 94.62 312 TRP A C 1
ATOM 2425 O O . TRP A 1 312 ? 15.688 14.366 -10.143 1.00 94.62 312 TRP A O 1
ATOM 2435 N N . ARG A 1 313 ? 13.592 14.368 -9.389 1.00 93.75 313 ARG A N 1
ATOM 2436 C CA . ARG A 1 313 ? 13.412 15.825 -9.474 1.00 93.75 313 ARG A CA 1
ATOM 2437 C C . ARG A 1 313 ? 12.352 16.320 -8.504 1.00 93.75 313 ARG A C 1
ATOM 2439 O O . ARG A 1 313 ? 11.523 15.554 -8.032 1.00 93.75 313 ARG A O 1
ATOM 2446 N N . TYR A 1 314 ? 12.350 17.617 -8.221 1.00 89.50 314 TYR A N 1
ATOM 2447 C CA . TYR A 1 314 ? 11.226 18.252 -7.531 1.00 89.50 314 TYR A CA 1
ATOM 2448 C C . TYR A 1 314 ? 10.017 18.364 -8.470 1.00 89.50 314 TYR A C 1
ATOM 2450 O O . TYR A 1 314 ? 10.208 18.599 -9.659 1.00 89.50 314 TYR A O 1
ATOM 2458 N N . ALA A 1 315 ? 8.794 18.296 -7.929 1.00 75.69 315 ALA A N 1
ATOM 2459 C CA . ALA A 1 315 ? 7.532 18.343 -8.688 1.00 75.69 315 ALA A CA 1
ATOM 2460 C C . ALA A 1 315 ? 7.459 19.459 -9.748 1.00 75.69 315 ALA A C 1
ATOM 2462 O O . ALA A 1 315 ? 6.911 19.284 -10.828 1.00 75.69 315 ALA A O 1
ATOM 2463 N N . ASN A 1 316 ? 8.017 20.627 -9.421 1.00 77.56 316 ASN A N 1
ATOM 2464 C CA . ASN A 1 316 ? 7.944 21.828 -10.254 1.00 77.56 316 ASN A CA 1
ATOM 2465 C C . ASN A 1 316 ? 9.254 22.103 -11.012 1.00 77.56 316 ASN A C 1
ATOM 2467 O O . ASN A 1 316 ? 9.432 23.186 -11.566 1.00 77.56 316 ASN A O 1
ATOM 2471 N N . SER A 1 317 ? 10.197 21.157 -10.997 1.00 87.06 317 SER A N 1
ATOM 2472 C CA . SER A 1 317 ? 11.471 21.257 -11.705 1.00 87.06 317 SER A CA 1
ATOM 2473 C C . SER A 1 317 ? 11.387 20.515 -13.031 1.00 87.06 317 SER A C 1
ATOM 2475 O O . SER A 1 317 ? 10.986 19.356 -13.078 1.00 87.06 317 SER A O 1
ATOM 2477 N N . SER A 1 318 ? 11.835 21.143 -14.115 1.00 85.38 318 SER A N 1
ATOM 2478 C CA . SER A 1 318 ? 12.061 20.443 -15.384 1.00 85.38 318 SER A CA 1
ATOM 2479 C C .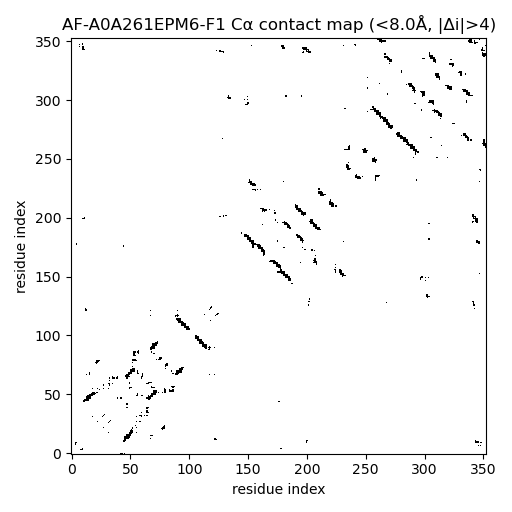 SER A 1 318 ? 13.363 19.634 -15.383 1.00 85.38 318 SER A C 1
ATOM 2481 O O . SER A 1 318 ? 13.501 18.705 -16.178 1.00 85.38 318 SER A O 1
ATOM 2483 N N . SER A 1 319 ? 14.299 19.961 -14.490 1.00 92.06 319 SER A N 1
ATOM 2484 C CA . SER A 1 319 ? 15.630 19.356 -14.428 1.00 92.06 319 SER A CA 1
ATOM 2485 C C . SER A 1 319 ? 15.649 18.114 -13.542 1.00 92.06 319 SER A C 1
ATOM 2487 O O . SER A 1 319 ? 15.260 18.182 -12.371 1.00 92.06 319 SER A O 1
ATOM 2489 N N . TRP A 1 320 ? 16.151 17.011 -14.101 1.00 94.50 320 TRP A N 1
ATOM 2490 C CA . TRP A 1 320 ? 16.479 15.778 -13.386 1.00 94.50 320 TRP A CA 1
ATOM 2491 C C . TRP A 1 320 ? 17.815 15.899 -12.648 1.00 94.50 320 TRP A C 1
ATOM 2493 O O . TRP A 1 320 ? 18.720 16.606 -13.088 1.00 94.50 320 TRP A O 1
ATOM 2503 N N . GLN A 1 321 ? 17.922 15.211 -11.516 1.00 94.00 321 GLN A N 1
ATOM 2504 C CA . GLN A 1 321 ? 19.078 15.203 -10.628 1.00 94.00 321 GLN A CA 1
ATOM 2505 C C . GLN A 1 321 ? 19.570 13.773 -10.411 1.00 94.00 321 GLN A C 1
ATOM 2507 O O . GLN A 1 321 ? 18.767 12.841 -10.299 1.00 94.00 321 GLN A O 1
ATOM 2512 N N . SER A 1 322 ? 20.888 13.619 -10.302 1.00 93.69 322 SER A N 1
ATOM 2513 C CA . SER A 1 322 ? 21.522 12.401 -9.799 1.00 93.69 322 SER A CA 1
ATOM 2514 C C . SER A 1 322 ? 21.501 12.355 -8.267 1.00 93.69 322 SER A C 1
ATOM 2516 O O . SER A 1 322 ? 21.397 13.384 -7.589 1.00 93.69 322 SER A O 1
ATOM 2518 N N . PHE A 1 323 ? 21.651 11.157 -7.711 1.00 91.94 323 PHE A N 1
ATOM 2519 C CA . PHE A 1 323 ? 21.884 10.954 -6.282 1.00 91.94 323 PHE A CA 1
ATOM 2520 C C . PHE A 1 323 ? 23.369 11.124 -5.974 1.00 91.94 323 PHE A C 1
ATOM 2522 O O . PHE A 1 32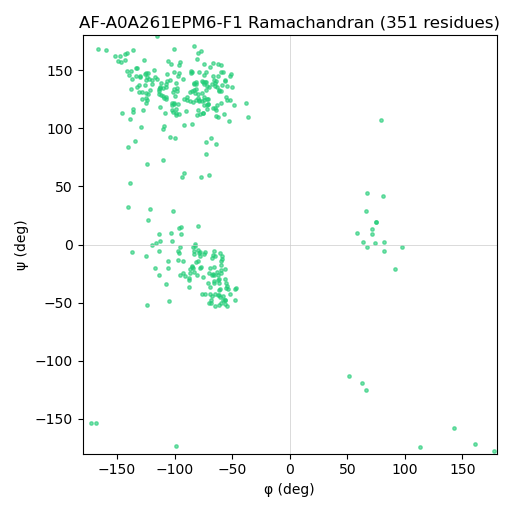3 ? 24.203 10.641 -6.736 1.00 91.94 323 PHE A O 1
ATOM 2529 N N . HIS A 1 324 ? 23.703 11.792 -4.872 1.00 90.62 324 HIS A N 1
ATOM 2530 C CA . HIS A 1 324 ? 25.088 12.069 -4.493 1.00 90.62 324 HIS A CA 1
ATOM 2531 C C . HIS A 1 324 ? 25.339 11.662 -3.042 1.00 90.62 324 HIS A C 1
ATOM 2533 O O . HIS A 1 324 ? 24.465 11.817 -2.192 1.00 90.62 324 HIS A O 1
ATOM 2539 N N . ASP A 1 325 ? 26.536 11.156 -2.763 1.00 83.44 325 ASP A N 1
ATOM 2540 C CA . ASP A 1 325 ? 27.012 10.920 -1.402 1.00 83.44 325 ASP A CA 1
ATOM 2541 C C . ASP A 1 325 ? 27.306 12.273 -0.736 1.00 83.44 325 ASP A C 1
ATOM 2543 O O . ASP A 1 325 ? 28.187 13.014 -1.172 1.00 83.44 325 ASP A O 1
ATOM 2547 N N . GLU A 1 326 ? 26.572 12.609 0.327 1.00 77.69 326 GLU A N 1
ATOM 2548 C CA . GLU A 1 326 ? 26.703 13.896 1.026 1.00 77.69 326 GLU A CA 1
ATOM 2549 C C . GLU A 1 326 ? 28.112 14.140 1.590 1.00 77.69 326 GLU A C 1
ATOM 2551 O O . GLU A 1 326 ? 28.514 15.289 1.777 1.00 77.69 326 GLU A O 1
ATOM 2556 N N . SER A 1 327 ? 28.887 13.081 1.850 1.00 79.00 327 SER A N 1
ATOM 2557 C CA . SER A 1 327 ? 30.216 13.200 2.455 1.00 79.00 327 SER A CA 1
ATOM 2558 C C . SER A 1 327 ? 31.292 13.708 1.491 1.00 79.00 327 SER A C 1
ATOM 2560 O O . SER A 1 327 ? 32.266 14.326 1.926 1.00 79.00 327 SER A O 1
ATOM 2562 N N . ASN A 1 328 ? 31.141 13.449 0.190 1.00 84.50 328 ASN A N 1
ATOM 2563 C CA . ASN A 1 328 ? 32.161 13.739 -0.824 1.00 84.50 328 ASN A CA 1
ATOM 2564 C C . ASN A 1 328 ? 31.598 14.361 -2.117 1.00 84.50 328 ASN A C 1
ATOM 2566 O O . ASN A 1 328 ? 32.378 14.785 -2.969 1.00 84.50 328 ASN A O 1
ATOM 2570 N N . GLY A 1 329 ? 30.273 14.447 -2.258 1.00 85.19 329 GLY A N 1
ATOM 2571 C CA . GLY A 1 329 ? 29.579 15.018 -3.410 1.00 85.19 329 GLY A CA 1
ATOM 2572 C C . GLY A 1 329 ? 29.649 14.175 -4.684 1.00 85.19 329 GLY A C 1
ATOM 2573 O O . GLY A 1 329 ? 29.353 14.697 -5.755 1.00 85.19 329 GLY A O 1
ATOM 2574 N N . VAL A 1 330 ? 30.066 12.909 -4.608 1.00 89.44 330 VAL A N 1
ATOM 2575 C CA . VAL A 1 330 ? 30.197 12.017 -5.770 1.00 89.44 330 VAL A CA 1
ATOM 2576 C C . VAL A 1 330 ? 28.848 11.385 -6.105 1.00 89.44 330 VAL A C 1
ATOM 2578 O O . VAL A 1 330 ? 28.103 10.988 -5.209 1.00 89.44 330 VAL A O 1
ATOM 2581 N N . GLU A 1 331 ? 28.534 11.286 -7.401 1.00 90.56 331 GLU A N 1
ATOM 2582 C CA . GLU A 1 331 ? 27.332 10.596 -7.879 1.00 90.56 331 GLU A CA 1
ATOM 2583 C C . GLU A 1 331 ? 27.357 9.113 -7.484 1.00 90.56 331 GLU A C 1
ATOM 2585 O O . GLU A 1 331 ? 28.353 8.408 -7.656 1.00 90.56 331 GLU A O 1
ATOM 2590 N N . VAL A 1 332 ? 26.234 8.645 -6.954 1.00 86.44 332 VAL A N 1
ATOM 2591 C CA . VAL A 1 332 ? 26.035 7.270 -6.510 1.00 86.44 332 VAL A CA 1
ATOM 2592 C C . VAL A 1 332 ? 25.583 6.408 -7.687 1.00 86.44 332 VAL A C 1
ATOM 2594 O O . VAL A 1 332 ? 24.630 6.744 -8.385 1.00 86.44 332 VAL A O 1
ATOM 2597 N N . GLU A 1 333 ? 26.223 5.252 -7.867 1.00 80.31 333 GLU A N 1
ATOM 2598 C CA . GLU A 1 333 ? 25.930 4.334 -8.977 1.00 80.31 333 GLU A CA 1
ATOM 2599 C C . GLU A 1 333 ? 24.603 3.575 -8.805 1.00 80.31 333 GLU A C 1
ATOM 2601 O O . GLU A 1 333 ? 23.829 3.453 -9.756 1.00 80.31 333 GLU A O 1
ATOM 2606 N N . ASN A 1 334 ? 24.329 3.091 -7.586 1.00 79.88 334 ASN A N 1
ATOM 2607 C CA . ASN A 1 334 ? 23.161 2.263 -7.264 1.00 79.88 334 ASN A CA 1
ATOM 2608 C C . ASN A 1 334 ? 22.309 2.873 -6.132 1.00 79.88 334 ASN A C 1
ATOM 2610 O O . ASN A 1 334 ? 22.312 2.360 -5.009 1.00 79.88 334 ASN A O 1
ATOM 2614 N N . PRO A 1 335 ? 21.624 4.001 -6.389 1.00 86.38 335 PRO A N 1
ATOM 2615 C CA . PRO A 1 335 ? 20.665 4.585 -5.458 1.00 86.38 335 PRO A CA 1
ATOM 2616 C C . PRO A 1 335 ? 19.328 3.837 -5.505 1.00 86.38 335 PRO A C 1
ATOM 2618 O O . PRO A 1 335 ? 18.693 3.732 -6.555 1.00 86.38 335 PRO A O 1
ATOM 2621 N N . PHE A 1 336 ? 18.873 3.355 -4.355 1.00 85.50 336 PHE A N 1
ATOM 2622 C CA . PHE A 1 336 ? 17.579 2.707 -4.205 1.00 85.50 336 PHE A CA 1
ATOM 2623 C C . PHE A 1 336 ? 16.651 3.541 -3.324 1.00 85.50 336 PHE A C 1
ATOM 2625 O O . PHE A 1 336 ? 17.042 4.014 -2.257 1.00 85.50 336 PHE A O 1
ATOM 2632 N N . VAL A 1 337 ? 15.413 3.702 -3.768 1.00 86.44 337 VAL A N 1
ATOM 2633 C CA . VAL A 1 337 ? 14.345 4.451 -3.106 1.00 86.44 337 VAL A CA 1
ATOM 2634 C C . VAL A 1 337 ? 13.346 3.461 -2.523 1.00 86.44 337 VAL A C 1
ATOM 2636 O O . VAL A 1 337 ? 13.064 2.437 -3.137 1.00 86.44 337 VAL A O 1
ATOM 2639 N N . ASP A 1 338 ? 12.835 3.744 -1.332 1.00 83.12 338 ASP A N 1
ATOM 2640 C CA . ASP A 1 338 ? 11.816 2.928 -0.670 1.00 83.12 338 ASP A CA 1
ATOM 2641 C C . ASP A 1 338 ? 10.589 2.725 -1.588 1.00 83.12 338 ASP A C 1
ATOM 2643 O O . ASP A 1 338 ? 10.137 3.653 -2.257 1.00 83.12 338 ASP A O 1
ATOM 2647 N N . LEU A 1 339 ? 10.054 1.506 -1.655 1.00 80.31 339 LEU A N 1
ATOM 2648 C CA . LEU A 1 339 ? 8.799 1.189 -2.347 1.00 80.31 339 LEU A CA 1
ATOM 2649 C C . LEU A 1 339 ? 7.568 1.520 -1.505 1.00 80.31 339 LEU A C 1
ATOM 2651 O O . LEU A 1 339 ? 6.448 1.551 -2.022 1.00 80.31 339 LEU A O 1
ATOM 2655 N N . GLY A 1 340 ? 7.758 1.741 -0.207 1.00 75.31 340 GLY A N 1
ATOM 2656 C CA . GLY A 1 340 ? 6.712 2.205 0.672 1.00 75.31 340 GLY A CA 1
ATOM 2657 C C . GLY A 1 340 ? 5.763 1.109 1.151 1.00 75.31 340 GLY A C 1
ATOM 2658 O O . GLY A 1 340 ? 4.556 1.331 1.199 1.00 75.31 340 GLY A O 1
ATOM 2659 N N . PHE A 1 341 ? 6.273 -0.072 1.502 1.00 76.31 341 PHE A N 1
ATOM 2660 C CA . PHE A 1 341 ? 5.447 -1.166 2.038 1.00 76.31 341 PHE A CA 1
ATOM 2661 C C . PHE A 1 341 ? 4.711 -0.805 3.337 1.00 76.31 341 PHE A C 1
ATOM 2663 O O . PHE A 1 341 ? 3.672 -1.391 3.638 1.00 76.31 341 PHE A O 1
ATOM 2670 N N . GLN A 1 342 ? 5.202 0.195 4.068 1.00 68.19 342 GLN A N 1
ATOM 2671 C CA . GLN A 1 342 ? 4.534 0.750 5.236 1.00 68.19 342 GLN A CA 1
ATOM 2672 C C . GLN A 1 342 ? 3.209 1.449 4.892 1.00 68.19 342 GLN A C 1
ATOM 2674 O O . GLN A 1 342 ? 2.333 1.497 5.744 1.00 68.19 342 GLN A O 1
ATOM 2679 N N . TYR A 1 343 ? 3.046 1.950 3.657 1.00 66.12 343 TYR A N 1
ATOM 2680 C CA . TYR A 1 343 ? 1.891 2.745 3.194 1.00 66.12 343 TYR A CA 1
ATOM 2681 C C . TYR A 1 343 ? 0.671 1.910 2.782 1.00 66.12 343 TYR A C 1
ATOM 2683 O O . TYR A 1 343 ? -0.364 2.467 2.431 1.00 66.12 343 TYR A O 1
ATOM 2691 N N . GLY A 1 344 ? 0.769 0.584 2.885 1.00 69.69 344 GLY A N 1
ATOM 2692 C CA . GLY A 1 344 ? -0.316 -0.347 2.603 1.00 69.69 344 GLY A CA 1
ATOM 2693 C C . GLY A 1 344 ? -0.058 -1.217 1.377 1.00 69.69 344 GLY A C 1
ATOM 2694 O O . GLY A 1 344 ? 1.025 -1.228 0.782 1.00 69.69 344 GLY A O 1
ATOM 2695 N N . CYS A 1 345 ? -1.070 -2.003 1.017 1.00 72.56 345 CYS A N 1
ATOM 2696 C CA . CYS A 1 345 ? -0.902 -3.087 0.057 1.00 72.56 345 CYS A CA 1
ATOM 2697 C C . CYS A 1 345 ? -1.092 -2.639 -1.398 1.00 72.56 345 CYS A C 1
ATOM 2699 O O . CYS A 1 345 ? -0.341 -3.094 -2.262 1.00 72.56 345 CYS A O 1
ATOM 2701 N N . SER A 1 346 ? -2.016 -1.713 -1.672 1.00 72.12 346 SER A N 1
ATOM 2702 C CA . SER A 1 346 ? -2.387 -1.311 -3.035 1.00 72.12 346 SER A CA 1
ATOM 2703 C C . SER A 1 346 ? -1.333 -0.415 -3.702 1.00 72.12 346 SER A C 1
ATOM 2705 O O . SER A 1 346 ? -0.849 0.519 -3.063 1.00 72.12 346 SER A O 1
ATOM 2707 N N . PRO A 1 347 ? -1.041 -0.605 -5.005 1.00 67.44 347 PRO A N 1
ATOM 2708 C CA . PRO A 1 347 ? -0.277 0.325 -5.835 1.00 67.44 347 PRO A CA 1
ATOM 2709 C C . PRO A 1 347 ? -0.732 1.790 -5.722 1.00 67.44 347 PRO A C 1
ATOM 2711 O O . PRO A 1 347 ? 0.099 2.690 -5.712 1.00 67.44 347 PRO A O 1
ATOM 2714 N N . SER A 1 348 ? -2.045 2.031 -5.616 1.00 64.88 348 SER A N 1
ATOM 2715 C CA . SER A 1 348 ? -2.640 3.375 -5.558 1.00 64.88 348 SER A CA 1
ATOM 2716 C C . SER A 1 348 ? -2.529 4.053 -4.193 1.00 64.88 348 SER A C 1
ATOM 2718 O O . SER A 1 348 ? -2.884 5.220 -4.075 1.00 64.88 348 SER A O 1
ATOM 2720 N N . ASP A 1 349 ? -2.049 3.348 -3.173 1.00 55.88 349 ASP A N 1
ATOM 2721 C CA . ASP A 1 349 ? -1.871 3.876 -1.816 1.00 55.88 349 ASP A CA 1
ATOM 2722 C C . ASP A 1 349 ? -0.388 3.980 -1.439 1.00 55.88 349 ASP A C 1
ATOM 2724 O O . ASP A 1 349 ? -0.039 4.378 -0.330 1.00 55.88 349 ASP A O 1
ATOM 2728 N N . ARG A 1 350 ? 0.508 3.652 -2.379 1.00 62.75 350 ARG A N 1
ATOM 2729 C CA . ARG A 1 350 ? 1.950 3.598 -2.137 1.00 62.75 350 ARG A CA 1
ATOM 2730 C C . ARG A 1 350 ? 2.636 4.948 -2.239 1.00 62.75 350 ARG A C 1
ATOM 2732 O O . ARG A 1 350 ? 2.108 5.952 -2.715 1.00 62.75 350 ARG A O 1
ATOM 2739 N N . LEU A 1 351 ? 3.902 4.901 -1.833 1.00 52.88 351 LEU A N 1
ATOM 2740 C CA . LEU A 1 351 ? 4.875 5.963 -1.994 1.00 52.88 351 LEU A CA 1
ATOM 2741 C C . LEU A 1 351 ? 5.027 6.411 -3.456 1.00 52.88 351 LEU A C 1
ATOM 2743 O O . LEU A 1 351 ? 5.180 7.604 -3.674 1.00 52.88 351 LEU A O 1
ATOM 2747 N N . LEU A 1 352 ? 4.972 5.493 -4.426 1.00 56.94 352 LEU A N 1
ATOM 2748 C CA . LEU A 1 352 ? 5.143 5.767 -5.856 1.00 56.94 352 LEU A CA 1
ATOM 2749 C C . LEU A 1 352 ? 3.783 5.875 -6.550 1.00 56.94 352 LEU A C 1
ATOM 2751 O O . LEU A 1 352 ? 3.082 4.870 -6.665 1.00 56.94 352 LEU A O 1
ATOM 2755 N N . MET A 1 353 ? 3.438 7.071 -7.028 1.00 59.69 353 MET A N 1
ATOM 2756 C CA . MET A 1 353 ? 2.172 7.346 -7.699 1.00 59.69 353 MET A CA 1
ATOM 2757 C C . MET A 1 353 ? 2.314 8.055 -9.015 1.00 59.69 353 MET A C 1
ATOM 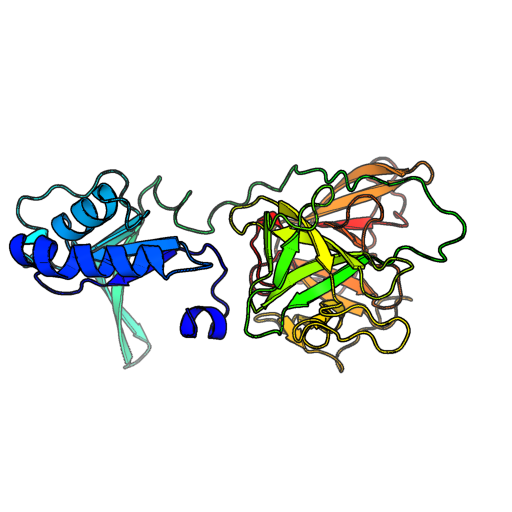2759 O O . MET A 1 353 ? 3.192 8.922 -9.082 1.00 59.69 353 MET A O 1
#

pLDDT: mean 78.77, std 16.28, range [33.44, 98.5]

Solvent-accessible surface area (backbone atoms only — not comparable to full-atom values): 19399 Å² total; per-residue (Å²): 107,73,65,44,58,75,70,64,52,49,41,50,41,56,49,64,50,73,47,90,62,70,55,47,74,68,47,38,63,72,47,49,46,56,50,36,48,52,46,56,74,70,59,71,67,49,37,43,21,28,26,18,29,24,47,52,30,39,53,37,37,76,70,69,38,22,84,40,26,34,31,37,62,55,50,67,84,25,64,25,41,60,93,42,66,78,42,88,76,37,23,36,36,30,62,42,78,44,75,50,73,57,94,94,46,74,47,81,43,81,40,65,47,70,38,99,70,18,37,71,77,57,38,101,68,71,74,69,78,66,82,75,76,59,78,71,79,76,67,78,86,58,92,81,60,88,66,82,45,56,41,55,31,29,31,64,25,91,54,72,44,67,25,15,33,80,90,40,75,85,43,71,77,48,64,47,44,59,48,22,33,35,33,35,34,51,46,98,53,92,43,46,27,48,35,42,33,32,68,28,80,43,44,71,46,70,28,29,39,71,32,56,70,41,92,54,78,96,70,46,40,62,37,80,51,59,85,30,53,40,59,50,78,44,34,27,44,72,88,86,41,62,42,84,35,92,84,63,63,40,76,54,93,90,47,58,51,22,30,49,27,32,22,71,39,67,34,52,29,30,33,55,48,100,82,68,52,75,40,83,64,49,70,48,55,56,45,22,30,37,32,34,43,66,85,51,88,38,41,37,91,72,35,73,61,20,34,41,35,69,33,33,32,51,72,91,49,92,60,76,38,72,50,49,42,85,91,78,67,46,75,52,90,55,32,25,34,50,53,32,46,39,53,18,24,26,55,84,48,23,28,54,38

Radius of gyration: 23.89 Å; Cα contacts (8 Å, |Δi|>4): 779; chains: 1; bounding box: 66×64×52 Å

Mean predicted aligned error: 14.82 Å

Foldseek 3Di:
DVVCVVVVNFFQAEDADEPPDQQDPVCLVPPVLVVLVVCQVPDDRYAYEYEEAQQSRQVCVVSVSHVEYAHAVCPVVRPSNPPHDRHDLHAKYFHDWDWDDDDPDIDIDTDIDGDPRNCVNNPLPDQDPPPPQDAPPPPPDDVPWDDWFKFWKFFQDQAWFFFAAAVGRVHGPDTQHHQFIKIWIQDPPRFKTWIWFFPFQQDIDTGMGGQFPADDPVPTHGDPRNVRMGTPLLWADPPLFIDRCVPDQDDDPPATRKHKWFFQAWKWKWAADPVRDIDGLDIDGHRKIFIARPVDSFADPRGNQWGFTQWIGHNPDPDIDGRARPVPRHGGPGMTIGFASRQGTHSRRTRTD

Secondary structure (DSSP, 8-state):
-HHHHHTTPPTT-EEEEE--S---HHHIIIIIHHHHHHHHHH--SSEEEEEE-HHHHHHHHHTTS-SEEEE-TT-TT-TTTTTPPPPTT--EEEEEEEEEEETTEEEEEEEEEE-TTTHHHHSS------------------TTS---EEEEEEE--SSPEEEEPSS-TTSEEEEE-TT-EEEEEEPSSTTEEEEEEE-SSS-EEEEEEE-EEE-BTBTPEEPTTGGGEEEGGGEEE-SSSEEE-TT--EEETTEEEEEEEEBSS-EEEEEE-TT--EEEEEEEPTT-EEEEETTS--EETTEEEEEE-SEEE-TT-SS-B--B-TTT-PBPSSEEEE--GGG-SSGGGSSB-

Organism: NCBI:txid987066